Protein AF-U3TCH8-F1 (afdb_monomer)

Secondary structure (DSSP, 8-state):
-PPPPSS--HHHHHHHHHHHHHHHHHHHHTT---HHHHHHHHHHHHHHTT---S--S---TTHHHHHHHHHHHIIIIIH-HHHH-HHHHHHHHHHHHHHHHHHHHHHHS-HHHHHHHHHHHTTT---HHHHHHHHHHHHHHHHHTSS-HHHHHHHHHHHHHH-GGGHHHHHHHHHHHHHHHHHHHHHHTS--SHHHHHHHHHHHHHHTGGG-GGGPPPHHHHHHHHHHTT---HHHHHHHSPPPS--STTTTTTS--PPP-

Mean predicted aligned error: 6.57 Å

Foldseek 3Di:
DQDDFQFCALVNVLVLLVVLVVVQVVCVVVVNDAQVVSLVSSVVSCVVVVAAAQDFLDDDPCRSVLSVLLSLLCVCVVVVCCVVCVVSCCGRPVLSVLLVVLLVLLLPDDLQRSLVVNCVSVVNDPDLVSVVSSLSSVVSCCRSVVDHPVSSLSSLVSCCSNPVVCLVVSLVSLLSVLLLVLLNCLRSVVQQAQVSSVVSQVVSCVSVCVSPDSSRYDLVRSVSSNCRHGVRDQVRSVRHGPRDPDDPPPPPVVPPDDDDD

Solvent-accessible surface area (backbone atoms only — not comparable to full-atom values): 14510 Å² total; per-residue (Å²): 134,89,71,82,61,63,35,65,39,69,70,59,51,50,54,55,46,48,59,39,47,56,54,46,52,58,33,43,78,71,71,70,61,43,44,70,53,52,36,49,50,47,50,52,52,30,58,74,71,72,52,50,60,90,56,68,91,71,83,60,93,60,46,55,64,57,34,44,33,49,47,48,44,44,37,41,76,70,66,49,43,47,82,81,38,48,68,57,42,55,66,52,37,46,65,56,55,52,32,52,52,38,51,50,38,42,70,74,43,58,41,72,60,20,38,56,52,38,28,58,75,60,73,67,64,82,46,73,69,57,50,54,46,38,53,43,32,55,47,33,29,36,71,75,63,79,40,51,70,66,58,55,54,48,42,45,51,35,46,34,64,38,37,57,91,47,36,66,56,43,19,52,48,48,13,47,51,49,26,44,50,51,29,51,32,40,34,65,58,76,34,74,32,47,65,56,43,50,54,51,52,52,57,55,39,60,79,48,46,93,64,41,80,71,28,64,61,52,68,68,58,25,46,47,31,22,40,52,46,28,54,40,52,66,74,66,44,49,59,38,35,83,70,78,90,79,80,75,73,80,73,61,73,82,75,76,76,80,84,84,129

Sequence (261 aa):
MERKPRGVSIRRRVSILMDVWERLLEEWEKGALTRERAVEILKEVYSRERIKPLKGAANPPDLFEKELASLYVVGKYGMGLESDYPELFDKVFHDEIRYEEAIKILLTEEPSTARMKVETLLGGSFDENTIARMLRLKLAEVYFGFSNQDSLKTLLKRLSEAFPEYKDMASKYARFYIAFKIADNIQKGEVRDRLTKEATKQALALEFSWLGRKVLPDDKYIRVIAEDVFNLNNRILDSILPKSKGRRGRREEKRLEPPEK

Organism: NCBI:txid1198449

Structure (mmCIF, N/CA/C/O backbone):
data_AF-U3TCH8-F1
#
_entry.id   AF-U3TCH8-F1
#
loop_
_atom_site.group_PDB
_atom_site.id
_atom_site.type_symbol
_atom_site.label_atom_id
_atom_site.label_alt_id
_atom_site.label_comp_id
_atom_site.label_asym_id
_atom_site.label_entity_id
_atom_site.label_seq_id
_atom_site.pdbx_PDB_ins_code
_atom_site.Cartn_x
_atom_site.Cartn_y
_atom_site.Cartn_z
_atom_site.occupancy
_atom_site.B_iso_or_equiv
_atom_site.auth_seq_id
_atom_site.auth_comp_id
_atom_site.auth_asym_id
_atom_site.auth_atom_id
_atom_site.pdbx_PDB_model_num
ATOM 1 N N . MET A 1 1 ? -5.840 21.141 -20.231 1.00 37.88 1 MET A N 1
ATOM 2 C CA . MET A 1 1 ? -6.888 20.132 -20.521 1.00 37.88 1 MET A CA 1
ATOM 3 C C . MET A 1 1 ? -6.624 18.889 -19.684 1.00 37.88 1 MET A C 1
ATOM 5 O O . MET A 1 1 ? -5.741 18.109 -20.025 1.00 37.88 1 MET A O 1
ATOM 9 N N . GLU A 1 2 ? -7.345 18.726 -18.576 1.00 41.44 2 GLU A N 1
ATOM 10 C CA . GLU A 1 2 ? -7.276 17.516 -17.749 1.00 41.44 2 GLU A CA 1
ATOM 11 C C . GLU A 1 2 ? -7.963 16.362 -18.506 1.00 41.44 2 GLU A C 1
ATOM 13 O O . GLU A 1 2 ? -9.111 16.490 -18.935 1.00 41.44 2 GLU A O 1
ATOM 18 N N . ARG A 1 3 ? -7.245 15.267 -18.785 1.00 57.50 3 ARG A N 1
ATOM 19 C CA . ARG A 1 3 ? -7.780 14.157 -19.594 1.00 57.50 3 ARG A CA 1
ATOM 20 C C . ARG A 1 3 ? -8.556 13.176 -18.717 1.00 57.50 3 ARG A C 1
ATOM 22 O O . ARG A 1 3 ? -8.119 12.834 -17.622 1.00 57.50 3 ARG A O 1
ATOM 29 N N . LYS A 1 4 ? -9.689 12.682 -19.229 1.00 60.44 4 LYS A N 1
ATOM 30 C CA . LYS A 1 4 ? -10.547 11.725 -18.517 1.00 60.44 4 LYS A CA 1
ATOM 31 C C . LYS A 1 4 ? -9.798 10.394 -18.287 1.00 60.44 4 LYS A C 1
ATOM 33 O O . LYS A 1 4 ? -9.217 9.867 -19.242 1.00 60.44 4 LYS A O 1
ATOM 38 N N . PRO A 1 5 ? -9.803 9.845 -17.059 1.00 68.06 5 PRO A N 1
ATOM 39 C CA . PRO A 1 5 ? -9.114 8.599 -16.731 1.00 68.06 5 PRO A CA 1
ATOM 40 C C . PRO A 1 5 ? -9.661 7.413 -17.538 1.00 68.06 5 PRO A C 1
ATOM 42 O O . PRO A 1 5 ? -10.868 7.293 -17.739 1.00 68.06 5 PRO A O 1
ATOM 45 N N . ARG A 1 6 ? -8.772 6.521 -17.999 1.00 78.75 6 ARG A N 1
ATOM 46 C CA . ARG A 1 6 ? -9.127 5.345 -18.823 1.00 78.75 6 ARG A CA 1
ATOM 47 C C . ARG A 1 6 ? -9.547 4.097 -18.020 1.00 78.75 6 ARG A C 1
ATOM 49 O O . ARG A 1 6 ? -9.777 3.047 -18.617 1.00 78.75 6 ARG A O 1
ATOM 56 N N . GLY A 1 7 ? -9.620 4.213 -16.695 1.00 85.44 7 GLY A N 1
ATOM 57 C CA . GLY A 1 7 ? -9.889 3.140 -15.734 1.00 85.44 7 GLY A CA 1
ATOM 58 C C . GLY A 1 7 ? -10.214 3.716 -14.352 1.00 85.44 7 GLY A C 1
ATOM 59 O O . GLY A 1 7 ? -10.645 4.867 -14.253 1.00 85.44 7 GLY A O 1
ATOM 60 N N . VAL A 1 8 ? -9.988 2.942 -13.289 1.00 88.25 8 VAL A N 1
ATOM 61 C CA . VAL A 1 8 ? -10.146 3.411 -11.902 1.00 88.25 8 VAL A CA 1
ATOM 62 C C . VAL A 1 8 ? -9.054 4.432 -11.604 1.00 88.25 8 VAL A C 1
ATOM 64 O O . VAL A 1 8 ? -7.872 4.102 -11.613 1.00 88.25 8 VAL A O 1
ATOM 67 N N . SER A 1 9 ? -9.451 5.681 -11.371 1.00 90.94 9 SER A N 1
ATOM 68 C CA . SER A 1 9 ? -8.528 6.750 -10.998 1.00 90.94 9 SER A CA 1
ATOM 69 C C . SER A 1 9 ? -8.293 6.793 -9.493 1.00 90.94 9 SER A C 1
ATOM 71 O O . SER A 1 9 ? -9.129 6.342 -8.708 1.00 90.94 9 SER A O 1
ATOM 73 N N . ILE A 1 10 ? -7.200 7.442 -9.093 1.00 92.88 10 ILE A N 1
ATOM 74 C CA . ILE A 1 10 ? -6.944 7.829 -7.699 1.00 92.88 10 ILE A CA 1
ATOM 75 C C . ILE A 1 10 ? -8.160 8.528 -7.068 1.00 92.88 10 ILE A C 1
ATOM 77 O O . ILE A 1 10 ? -8.619 8.104 -6.015 1.00 92.88 10 ILE A O 1
ATOM 81 N N . ARG A 1 11 ? -8.762 9.508 -7.763 1.00 92.62 11 ARG A N 1
ATOM 82 C CA . ARG A 1 11 ? -9.952 10.244 -7.297 1.00 92.62 11 ARG A CA 1
ATOM 83 C C . ARG A 1 11 ? -11.141 9.319 -7.036 1.00 92.62 11 ARG A C 1
ATOM 85 O O . ARG A 1 11 ? -11.784 9.427 -6.000 1.00 92.62 11 ARG A O 1
ATOM 92 N N . ARG A 1 12 ? -11.412 8.382 -7.955 1.00 94.44 12 ARG A N 1
ATOM 93 C CA . ARG A 1 12 ? -12.476 7.382 -7.775 1.00 94.44 12 ARG A CA 1
ATOM 94 C C . ARG A 1 12 ? -12.188 6.504 -6.561 1.00 94.44 12 ARG A C 1
ATOM 96 O O . ARG A 1 12 ? -13.097 6.216 -5.801 1.00 94.44 12 ARG A O 1
ATOM 103 N N . ARG A 1 13 ? -10.935 6.091 -6.371 1.00 95.69 13 ARG A N 1
ATOM 104 C CA . ARG A 1 13 ? -10.541 5.215 -5.265 1.00 95.69 13 ARG A CA 1
ATOM 105 C C . ARG A 1 13 ? -10.625 5.900 -3.902 1.00 95.69 13 ARG A C 1
ATOM 107 O O . ARG A 1 13 ? -11.069 5.263 -2.959 1.00 95.69 13 ARG A O 1
ATOM 114 N N . VAL A 1 14 ? -10.248 7.177 -3.823 1.00 96.81 14 VAL A N 1
ATOM 115 C CA . VAL A 1 14 ? -10.423 8.000 -2.616 1.00 96.81 14 VAL A CA 1
ATOM 116 C C . VAL A 1 14 ? -11.903 8.112 -2.266 1.00 96.81 14 VAL A C 1
ATOM 118 O O . VAL A 1 14 ? -12.259 7.789 -1.145 1.00 96.81 14 VAL A O 1
ATOM 121 N N . SER A 1 15 ? -12.769 8.448 -3.231 1.00 97.00 15 SER A N 1
ATOM 122 C CA . SER A 1 15 ? -14.225 8.488 -3.006 1.00 97.00 15 SER A CA 1
ATOM 123 C C . SER A 1 15 ? -14.760 7.162 -2.460 1.00 97.00 15 SER A C 1
ATOM 125 O O . SER A 1 15 ? -15.479 7.163 -1.477 1.00 97.00 15 SER A O 1
ATOM 127 N N . ILE A 1 16 ? -14.339 6.028 -3.023 1.00 97.62 16 ILE A N 1
ATOM 128 C CA . ILE A 1 16 ? -14.771 4.709 -2.536 1.00 97.62 16 ILE A CA 1
ATOM 129 C C . ILE A 1 16 ? -14.285 4.442 -1.103 1.00 97.62 16 ILE A C 1
ATOM 131 O O . ILE A 1 16 ? -14.996 3.834 -0.313 1.00 97.62 16 ILE A O 1
ATOM 135 N N . LEU A 1 17 ? -13.067 4.865 -0.759 1.00 98.19 17 LEU A N 1
ATOM 136 C CA . LEU A 1 17 ? -12.542 4.732 0.602 1.00 98.19 17 LEU A CA 1
ATOM 137 C C . LEU A 1 17 ? -13.238 5.682 1.588 1.00 98.19 17 LEU A C 1
ATOM 139 O O . LEU A 1 17 ? -13.391 5.314 2.746 1.00 98.19 17 LEU A O 1
ATOM 143 N N . MET A 1 18 ? -13.703 6.850 1.140 1.00 97.94 18 MET A N 1
ATOM 144 C CA . MET A 1 18 ? -14.557 7.729 1.945 1.00 97.94 18 MET A CA 1
ATOM 145 C C . MET A 1 18 ? -15.908 7.067 2.241 1.00 97.94 18 MET A C 1
ATOM 147 O O . MET A 1 18 ? -16.325 7.071 3.393 1.00 97.94 18 MET A O 1
ATOM 151 N N . ASP A 1 19 ? -16.528 6.405 1.256 1.00 97.75 19 ASP A N 1
ATOM 152 C CA . ASP A 1 19 ? -17.763 5.632 1.476 1.00 97.75 19 ASP A CA 1
ATOM 153 C C . ASP A 1 19 ? -17.54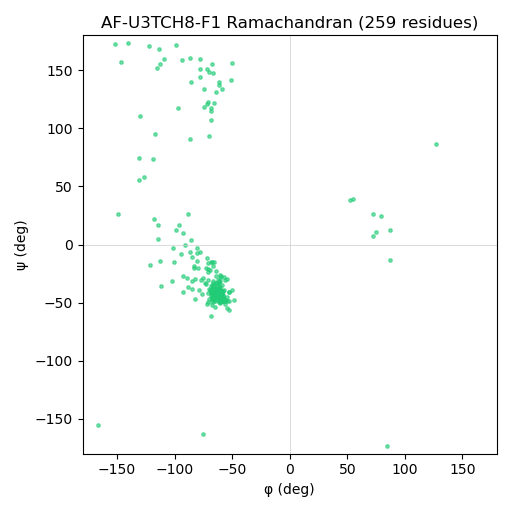7 4.478 2.479 1.00 97.75 19 ASP A C 1
ATOM 155 O O . ASP A 1 19 ? -18.457 4.080 3.206 1.00 97.75 19 ASP A O 1
ATOM 159 N N . VAL A 1 20 ? -16.342 3.891 2.512 1.00 98.31 20 VAL A N 1
ATOM 160 C CA . VAL A 1 20 ? -15.979 2.897 3.537 1.00 98.31 20 VAL A CA 1
ATOM 161 C C . VAL A 1 20 ? -15.903 3.564 4.907 1.00 98.31 20 VAL A C 1
ATOM 163 O O . VAL A 1 20 ? -16.475 3.032 5.853 1.00 98.31 20 VAL A O 1
ATOM 166 N N . TRP A 1 21 ? -15.235 4.715 5.014 1.00 98.31 21 TRP A N 1
ATOM 167 C CA . TRP A 1 21 ? -15.119 5.466 6.266 1.00 98.31 21 TRP A CA 1
ATOM 168 C C . TRP A 1 21 ? -16.467 5.905 6.832 1.00 98.31 21 TRP A C 1
ATOM 170 O O . TRP A 1 21 ? -16.674 5.735 8.027 1.00 98.31 21 TRP A O 1
ATOM 180 N N . GLU A 1 22 ? -17.395 6.380 5.999 1.00 97.31 22 GLU A N 1
ATOM 181 C CA . GLU A 1 22 ? -18.764 6.714 6.419 1.00 97.31 22 GLU A CA 1
ATOM 182 C C . GLU A 1 22 ? -19.416 5.529 7.149 1.00 97.31 22 GLU A C 1
ATOM 184 O O . GLU A 1 22 ? -19.871 5.653 8.285 1.00 97.31 22 GLU A O 1
ATOM 189 N N . ARG A 1 23 ? -19.329 4.331 6.561 1.00 97.56 23 ARG A N 1
ATOM 190 C CA . ARG A 1 23 ? -19.843 3.102 7.181 1.00 97.56 23 ARG A CA 1
ATOM 191 C C . ARG A 1 23 ? -19.083 2.691 8.442 1.00 97.56 23 ARG A C 1
ATOM 193 O O . ARG A 1 23 ? -19.695 2.135 9.350 1.00 97.56 23 ARG A O 1
ATOM 200 N N . LEU A 1 24 ? -17.765 2.908 8.499 1.00 97.94 24 LEU A N 1
ATOM 201 C CA . LEU A 1 24 ? -16.992 2.631 9.713 1.00 97.94 24 LEU A CA 1
ATOM 202 C C . LEU A 1 24 ? -17.443 3.527 10.864 1.00 97.94 24 LEU A C 1
ATOM 204 O O . LEU A 1 24 ? -17.621 3.025 11.968 1.00 97.94 24 LEU A O 1
ATOM 208 N N . LEU A 1 25 ? -17.649 4.819 10.608 1.00 97.44 25 LEU A N 1
ATOM 209 C CA . LEU A 1 25 ? -18.086 5.775 11.624 1.00 97.44 25 LEU A CA 1
ATOM 210 C C . LEU A 1 25 ? -19.483 5.422 12.153 1.00 97.44 25 LEU A C 1
ATOM 212 O O . LEU A 1 25 ? -19.674 5.374 13.364 1.00 97.44 25 LEU A O 1
ATOM 216 N N . GLU A 1 26 ? -20.421 5.042 11.282 1.00 96.50 26 GLU A N 1
ATOM 217 C CA . GLU A 1 26 ? -21.741 4.563 11.718 1.00 96.50 26 GLU A CA 1
ATOM 218 C C . GLU A 1 26 ? -21.670 3.312 12.615 1.00 96.50 26 GLU A C 1
ATOM 220 O O . GLU A 1 26 ? -22.437 3.170 13.567 1.00 96.50 26 GLU A O 1
ATOM 225 N N . GLU A 1 27 ? -20.798 2.354 12.293 1.00 96.06 27 GLU A N 1
ATOM 226 C CA . GLU A 1 27 ? -20.620 1.116 13.073 1.00 96.06 27 GLU A CA 1
ATOM 227 C C . GLU A 1 27 ? -19.836 1.372 14.372 1.00 96.06 27 GLU A C 1
ATOM 229 O O . GLU A 1 27 ? -20.040 0.683 15.377 1.00 96.06 27 GLU A O 1
ATOM 234 N N . TRP A 1 28 ? -18.959 2.380 14.367 1.00 96.44 28 TRP A N 1
ATOM 235 C CA . TRP A 1 28 ? -18.252 2.869 15.546 1.00 96.44 28 TRP A CA 1
ATOM 236 C C . TRP A 1 28 ? -19.217 3.494 16.552 1.00 96.44 28 TRP A C 1
ATOM 238 O O . TRP A 1 28 ? -19.203 3.103 17.717 1.00 96.44 28 TRP A O 1
ATOM 248 N N . GLU A 1 29 ? -20.110 4.380 16.105 1.00 95.25 29 GLU A N 1
ATOM 249 C CA . GLU A 1 29 ? -21.134 5.007 16.954 1.00 95.25 29 GLU A CA 1
ATOM 250 C C . GLU A 1 29 ? -22.085 3.980 17.585 1.00 95.25 29 GLU A C 1
ATOM 252 O O . GLU A 1 29 ? -22.549 4.153 18.711 1.00 95.25 29 GLU A O 1
ATOM 257 N N . LYS A 1 30 ? -22.333 2.864 16.890 1.00 95.25 30 LYS A N 1
ATOM 258 C CA . LYS A 1 30 ? -23.120 1.728 17.401 1.00 95.25 30 LYS A CA 1
ATOM 259 C C . LYS A 1 30 ? -22.337 0.827 18.366 1.00 95.25 30 LYS A C 1
ATOM 261 O O . LYS A 1 30 ? -22.913 -0.107 18.919 1.00 95.25 30 LYS A O 1
ATOM 266 N N . GLY A 1 31 ? -21.033 1.053 18.546 1.00 92.75 31 GLY A N 1
ATOM 267 C CA . GLY A 1 31 ? -20.148 0.242 19.388 1.00 92.75 31 GLY A CA 1
ATOM 268 C C . GLY A 1 31 ? -19.804 -1.143 18.821 1.00 92.75 31 GLY A C 1
ATOM 269 O O . GLY A 1 31 ? -19.173 -1.945 19.511 1.00 92.75 31 GLY A O 1
ATOM 270 N N . ALA A 1 32 ? -20.188 -1.440 17.576 1.00 89.81 32 ALA A N 1
ATOM 271 C CA . ALA A 1 32 ? -20.039 -2.758 16.953 1.00 89.81 32 ALA A CA 1
ATOM 272 C C . ALA A 1 32 ? -18.748 -2.907 16.127 1.00 89.81 32 ALA A C 1
ATOM 274 O O . ALA A 1 32 ? -18.423 -4.005 15.671 1.00 89.81 32 ALA A O 1
ATOM 275 N N . LEU A 1 33 ? -17.999 -1.819 15.917 1.00 96.44 33 LEU A N 1
ATOM 276 C CA . LEU A 1 33 ? -16.844 -1.832 15.026 1.00 96.44 33 LEU A CA 1
ATOM 277 C C . LEU A 1 33 ? -15.660 -2.627 15.600 1.00 96.44 33 LEU A C 1
ATOM 279 O O . LEU A 1 33 ? -15.122 -2.299 16.662 1.00 96.44 33 LEU A O 1
ATOM 283 N N . THR A 1 34 ? -15.211 -3.630 14.846 1.00 97.00 34 THR A N 1
ATOM 284 C CA . THR A 1 34 ? -13.940 -4.349 15.029 1.00 97.00 34 THR A CA 1
ATOM 285 C C . THR A 1 34 ? -13.092 -4.261 13.759 1.00 97.00 34 THR A C 1
ATOM 287 O O . THR A 1 34 ? -13.568 -3.813 12.710 1.00 97.00 34 THR A O 1
ATOM 290 N N . ARG A 1 35 ? -11.833 -4.704 13.828 1.00 97.31 35 ARG A N 1
ATOM 291 C CA . ARG A 1 35 ? -10.944 -4.759 12.662 1.00 97.31 35 ARG A CA 1
ATOM 292 C C . ARG A 1 35 ? -11.481 -5.699 11.582 1.00 97.31 35 ARG A C 1
ATOM 294 O O . ARG A 1 35 ? -11.537 -5.323 10.416 1.00 97.31 35 ARG A O 1
ATOM 301 N N . GLU A 1 36 ? -11.965 -6.874 11.970 1.00 96.88 36 GLU A N 1
ATOM 302 C CA . GLU A 1 3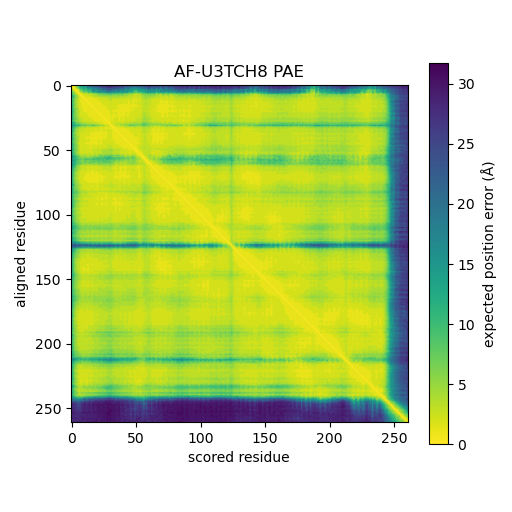6 ? -12.586 -7.848 11.065 1.00 96.88 36 GLU A CA 1
ATOM 303 C C . GLU A 1 36 ? -13.810 -7.235 10.385 1.00 96.88 36 GLU A C 1
ATOM 305 O O . GLU A 1 36 ? -13.975 -7.343 9.168 1.00 96.88 36 GLU A O 1
ATOM 310 N N . ARG A 1 37 ? -14.629 -6.503 11.150 1.00 97.25 37 ARG A N 1
ATOM 311 C CA . ARG A 1 37 ? -15.785 -5.802 10.598 1.00 97.25 37 ARG A CA 1
ATOM 312 C C . ARG A 1 37 ? -15.374 -4.716 9.602 1.00 97.25 37 ARG A C 1
ATOM 314 O O . ARG A 1 37 ? -15.999 -4.588 8.550 1.00 97.25 37 ARG A O 1
ATOM 321 N N . ALA A 1 38 ? -14.298 -3.975 9.869 1.00 98.06 38 ALA A N 1
ATOM 322 C CA . ALA A 1 38 ? -13.767 -2.993 8.923 1.00 98.06 38 ALA A CA 1
ATOM 323 C C . ALA A 1 38 ? -13.333 -3.641 7.595 1.00 98.06 38 ALA A C 1
ATOM 325 O O . ALA A 1 38 ? -13.595 -3.105 6.515 1.00 98.06 38 ALA A O 1
ATOM 326 N N . VAL A 1 39 ? -12.729 -4.830 7.658 1.00 97.81 39 VAL A N 1
ATOM 327 C CA . VAL A 1 39 ? -12.307 -5.615 6.487 1.00 97.81 39 VAL A CA 1
ATOM 328 C C . VAL A 1 39 ? -13.507 -6.098 5.678 1.00 97.81 39 VAL A C 1
ATOM 330 O O . VAL A 1 39 ? -13.483 -6.044 4.445 1.00 97.81 39 VAL A O 1
ATOM 333 N N . GLU A 1 40 ? -14.570 -6.543 6.346 1.00 97.44 40 GLU A N 1
ATOM 334 C CA . GLU A 1 40 ? -15.831 -6.909 5.697 1.00 97.44 40 GLU A CA 1
ATOM 335 C C . GLU A 1 40 ? -16.455 -5.720 4.968 1.00 97.44 40 GLU A C 1
ATOM 337 O O . GLU A 1 40 ? -16.759 -5.827 3.779 1.00 97.44 40 GLU A O 1
ATOM 342 N N . ILE A 1 41 ? -16.573 -4.570 5.638 1.00 98.00 41 ILE A N 1
ATOM 343 C CA . ILE A 1 41 ? -17.122 -3.338 5.054 1.00 98.00 41 ILE A CA 1
ATOM 344 C C . ILE A 1 41 ? -16.303 -2.929 3.825 1.00 98.00 41 ILE A C 1
ATOM 346 O O . ILE A 1 41 ? -16.867 -2.664 2.759 1.00 98.00 41 ILE A O 1
ATOM 350 N N . LEU A 1 42 ? -14.971 -2.954 3.933 1.00 97.81 42 LEU A N 1
ATOM 351 C CA . LEU A 1 42 ? -14.060 -2.676 2.825 1.00 97.81 42 LEU A CA 1
ATOM 352 C C . LEU A 1 42 ? -14.298 -3.633 1.645 1.00 97.81 42 LEU A C 1
ATOM 354 O O . LEU A 1 42 ? -14.406 -3.200 0.493 1.00 97.81 42 LEU A O 1
ATOM 358 N N . LYS A 1 43 ? -14.427 -4.935 1.919 1.00 97.19 43 LYS A N 1
ATOM 359 C CA . LYS A 1 43 ? -14.678 -5.972 0.910 1.00 97.19 43 LYS A CA 1
ATOM 360 C C . LYS A 1 43 ? -16.032 -5.806 0.225 1.00 97.19 43 LYS A C 1
ATOM 362 O O . LYS A 1 43 ? -16.109 -5.945 -1.000 1.00 97.19 43 LYS A O 1
ATOM 367 N N . GLU A 1 44 ? -17.086 -5.515 0.980 1.00 97.44 44 GLU A N 1
ATOM 368 C CA . GLU A 1 44 ? -18.437 -5.276 0.465 1.00 97.44 44 GLU A CA 1
ATOM 369 C C . GLU A 1 44 ? -18.456 -4.082 -0.492 1.00 97.44 44 GLU A C 1
ATOM 371 O O . GLU A 1 44 ? -18.923 -4.202 -1.629 1.00 97.44 44 GLU A O 1
ATOM 376 N N . VAL A 1 45 ? -17.884 -2.950 -0.068 1.00 97.56 45 VAL A N 1
ATOM 377 C CA . VAL A 1 45 ? -17.833 -1.729 -0.880 1.00 97.56 45 VAL A CA 1
ATOM 378 C C . VAL A 1 45 ? -17.001 -1.953 -2.146 1.00 97.56 45 VAL A C 1
ATOM 380 O O . VAL A 1 45 ? -17.452 -1.632 -3.244 1.00 97.56 45 VAL A O 1
ATOM 383 N N . TYR A 1 46 ? -15.827 -2.581 -2.042 1.00 96.25 46 TYR A N 1
ATOM 384 C CA . TYR A 1 46 ? -14.977 -2.856 -3.208 1.00 96.25 46 TYR A CA 1
ATOM 385 C C . TYR A 1 46 ? -15.655 -3.792 -4.212 1.00 96.25 46 TYR A C 1
ATOM 387 O O . TYR A 1 46 ? -15.538 -3.597 -5.425 1.00 96.25 46 TYR A O 1
ATOM 395 N N . SER A 1 47 ? -16.391 -4.789 -3.714 1.00 94.88 47 SER A N 1
ATOM 396 C CA . SER A 1 47 ? -17.146 -5.726 -4.549 1.00 94.88 47 SER A CA 1
ATOM 397 C C . SER A 1 47 ? -18.293 -5.026 -5.278 1.00 94.88 47 SER A C 1
ATOM 399 O O . SER A 1 47 ? -18.459 -5.227 -6.484 1.00 94.88 47 SER A O 1
ATOM 401 N N . ARG A 1 48 ? -19.037 -4.157 -4.578 1.00 96.31 48 ARG A N 1
ATOM 402 C CA . ARG A 1 48 ? -20.104 -3.322 -5.152 1.00 96.31 48 ARG A CA 1
ATOM 403 C C . ARG A 1 48 ? -19.569 -2.414 -6.260 1.00 96.31 48 ARG A C 1
ATOM 405 O O . ARG A 1 48 ? -20.130 -2.378 -7.354 1.00 96.31 48 ARG A O 1
ATOM 412 N N . GLU A 1 49 ? -18.438 -1.765 -6.007 1.00 94.62 49 GLU A N 1
ATOM 413 C CA . GLU A 1 49 ? -17.785 -0.835 -6.937 1.00 94.62 49 GLU A CA 1
ATOM 414 C C . GLU A 1 49 ? -16.953 -1.530 -8.027 1.00 94.62 49 GLU A C 1
ATOM 416 O O . GLU A 1 49 ? -16.429 -0.877 -8.932 1.00 94.62 49 GLU A O 1
ATOM 421 N N . ARG A 1 50 ? -16.851 -2.866 -7.979 1.00 92.56 50 ARG A N 1
ATOM 422 C CA . ARG A 1 50 ? -16.085 -3.703 -8.918 1.00 92.56 50 ARG A CA 1
ATOM 423 C C . ARG A 1 50 ? -14.617 -3.280 -9.034 1.00 92.56 50 ARG A C 1
ATOM 425 O O . ARG A 1 50 ? -14.037 -3.325 -10.123 1.00 92.56 50 ARG A O 1
ATOM 432 N N . ILE A 1 51 ? -14.013 -2.896 -7.913 1.00 93.31 51 ILE A N 1
ATOM 433 C CA . ILE A 1 51 ? -12.583 -2.587 -7.813 1.00 93.31 51 ILE A CA 1
ATOM 434 C C . ILE A 1 51 ? -11.852 -3.664 -7.011 1.00 93.31 51 ILE A C 1
ATOM 436 O O . ILE A 1 51 ? -12.456 -4.409 -6.241 1.00 93.31 51 ILE A O 1
ATOM 440 N N . LYS A 1 52 ? -10.532 -3.760 -7.188 1.00 92.44 52 LYS A N 1
ATOM 441 C CA . LYS A 1 52 ? -9.686 -4.656 -6.393 1.00 92.44 52 LYS A CA 1
ATOM 442 C C . LYS A 1 52 ? -8.728 -3.861 -5.495 1.00 92.44 52 LYS A C 1
ATOM 444 O O . LYS A 1 52 ? -8.381 -2.722 -5.828 1.00 92.44 52 LYS A O 1
ATOM 449 N N . PRO A 1 53 ? -8.268 -4.472 -4.389 1.00 93.12 53 PRO A N 1
ATOM 450 C CA . PRO A 1 53 ? -7.155 -3.981 -3.576 1.00 93.12 53 PRO A CA 1
ATOM 451 C C . PRO A 1 53 ? -5.900 -3.635 -4.383 1.00 93.12 53 PRO A C 1
ATOM 453 O O . PRO A 1 53 ? -5.689 -4.179 -5.471 1.00 93.12 53 PRO A O 1
ATOM 456 N N . LEU A 1 54 ? -5.044 -2.761 -3.847 1.00 89.69 54 LEU A N 1
ATOM 457 C CA . LEU A 1 54 ? -3.741 -2.474 -4.442 1.00 89.69 54 LEU A CA 1
ATOM 458 C C . LEU A 1 54 ? -2.888 -3.731 -4.289 1.00 89.69 54 LEU A C 1
ATOM 460 O O . LEU A 1 54 ? -2.485 -4.068 -3.179 1.00 89.69 54 LEU A O 1
ATOM 464 N N . LYS A 1 55 ? -2.636 -4.477 -5.371 1.00 87.88 55 LYS A N 1
ATOM 465 C CA . LYS A 1 55 ? -1.938 -5.771 -5.297 1.00 87.88 55 LYS A CA 1
ATOM 466 C C . LYS A 1 55 ? -1.065 -6.099 -6.496 1.00 87.88 55 LYS A C 1
ATOM 468 O O . LYS A 1 55 ? -1.289 -5.616 -7.603 1.00 87.88 55 LYS A O 1
ATOM 473 N N . GLY A 1 56 ? -0.091 -6.975 -6.248 1.00 83.88 56 GLY A N 1
ATOM 474 C CA . GLY A 1 56 ? 0.635 -7.689 -7.294 1.00 83.88 56 GLY A CA 1
ATOM 475 C C . GLY A 1 56 ? -0.203 -8.823 -7.894 1.00 83.88 56 GLY A C 1
ATOM 476 O O . GLY A 1 56 ? -1.414 -8.899 -7.707 1.00 83.88 56 GLY A O 1
ATOM 477 N N . ALA A 1 57 ? 0.450 -9.747 -8.599 1.00 78.69 57 ALA A N 1
ATOM 478 C CA . ALA A 1 57 ? -0.248 -10.834 -9.295 1.00 78.69 57 ALA A CA 1
ATOM 479 C C . ALA A 1 57 ? -0.896 -11.885 -8.367 1.00 78.69 57 ALA A C 1
ATOM 481 O O . ALA A 1 57 ? -1.799 -12.603 -8.797 1.00 78.69 57 ALA A O 1
ATOM 482 N N . ALA A 1 58 ? -0.434 -11.999 -7.120 1.00 80.25 58 ALA A N 1
ATOM 483 C CA . ALA A 1 58 ? -0.945 -12.974 -6.160 1.00 80.25 58 ALA A CA 1
ATOM 484 C C . ALA A 1 58 ? -2.294 -12.547 -5.547 1.00 80.25 58 ALA A C 1
ATOM 486 O O . ALA A 1 58 ? -2.568 -11.359 -5.379 1.00 80.25 58 ALA A O 1
ATOM 487 N N . ASN A 1 59 ? -3.107 -13.538 -5.165 1.00 82.12 59 ASN A N 1
ATOM 488 C CA . ASN A 1 59 ? -4.369 -13.369 -4.436 1.00 82.12 59 ASN A CA 1
ATOM 489 C C . ASN A 1 59 ? -4.289 -14.093 -3.087 1.00 82.12 59 ASN A C 1
ATOM 491 O O . ASN A 1 59 ? -4.844 -15.184 -2.962 1.00 82.12 59 ASN A O 1
ATOM 495 N N . PRO A 1 60 ? -3.547 -13.553 -2.109 1.00 84.31 60 PRO A N 1
ATOM 496 C CA . PRO A 1 60 ? -3.486 -14.170 -0.795 1.00 84.31 60 PRO A CA 1
ATOM 497 C C . PRO A 1 60 ? -4.850 -14.063 -0.082 1.00 84.31 60 PRO A C 1
ATOM 499 O O . PRO A 1 60 ? -5.631 -13.158 -0.396 1.00 84.31 60 PRO A O 1
ATOM 502 N N . PRO A 1 61 ? -5.153 -14.960 0.871 1.00 80.81 61 PRO A N 1
ATOM 503 C CA . PRO A 1 61 ? -6.420 -14.935 1.607 1.00 80.81 61 PRO A CA 1
ATOM 504 C C . PRO A 1 61 ? -6.596 -13.647 2.428 1.00 80.81 61 PRO A C 1
ATOM 506 O O . PRO A 1 61 ? -7.708 -13.141 2.541 1.00 80.81 61 PRO A O 1
ATOM 509 N N . ASP A 1 62 ? -5.497 -13.058 2.908 1.00 86.94 62 ASP A N 1
ATOM 510 C CA . ASP A 1 62 ? -5.460 -11.819 3.693 1.00 86.94 62 ASP A CA 1
ATOM 511 C C . ASP A 1 62 ? -5.362 -10.546 2.822 1.00 86.94 62 ASP A C 1
ATOM 513 O O . ASP A 1 62 ? -4.831 -9.516 3.233 1.00 86.94 62 ASP A O 1
ATOM 517 N N . LEU A 1 63 ? -5.846 -10.598 1.577 1.00 89.69 63 LEU A N 1
ATOM 518 C CA . LEU A 1 63 ? -5.723 -9.486 0.631 1.00 89.69 63 LEU A CA 1
ATOM 519 C C . LEU A 1 63 ? -6.420 -8.201 1.112 1.00 89.69 63 LEU A C 1
ATOM 521 O O . LEU A 1 63 ? -5.859 -7.121 0.946 1.00 89.69 63 LEU A O 1
ATOM 525 N N . PHE A 1 64 ? -7.635 -8.312 1.655 1.00 93.88 64 PHE A N 1
ATOM 526 C CA . PHE A 1 64 ? -8.394 -7.153 2.146 1.00 93.88 64 PHE A CA 1
ATOM 527 C C . PHE A 1 64 ? -7.882 -6.655 3.494 1.00 93.88 64 PHE A C 1
ATOM 529 O O . PHE A 1 64 ? -7.879 -5.454 3.729 1.00 93.88 64 PHE A O 1
ATOM 536 N N . GLU A 1 65 ? -7.346 -7.556 4.312 1.00 93.81 65 GLU A N 1
ATOM 537 C CA . GLU A 1 65 ? -6.615 -7.206 5.526 1.00 93.81 65 GLU A CA 1
ATOM 538 C C . GLU A 1 65 ? -5.447 -6.267 5.202 1.00 93.81 65 GLU A C 1
ATOM 540 O O . GLU A 1 65 ? -5.299 -5.193 5.770 1.00 93.81 65 GLU A O 1
ATOM 545 N N . LYS A 1 66 ? -4.656 -6.630 4.188 1.00 93.75 66 LYS A N 1
ATOM 546 C CA . LYS A 1 66 ? -3.559 -5.804 3.670 1.00 93.75 66 LYS A CA 1
ATOM 547 C C . LYS A 1 66 ? -4.037 -4.490 3.048 1.00 93.75 66 LYS A C 1
ATOM 549 O O . LYS A 1 66 ? -3.248 -3.557 2.934 1.00 93.75 66 LYS A O 1
ATOM 554 N N . GLU A 1 67 ? -5.290 -4.419 2.610 1.00 95.81 67 GLU A N 1
ATOM 555 C CA . GLU A 1 67 ? -5.871 -3.226 1.994 1.00 95.81 67 GLU A CA 1
ATOM 556 C C . GLU A 1 67 ? -6.314 -2.178 3.021 1.00 95.81 67 GLU A C 1
ATOM 558 O O . GLU A 1 67 ? -6.470 -1.014 2.644 1.00 95.81 67 GLU A O 1
ATOM 563 N N . LEU A 1 68 ? -6.413 -2.543 4.308 1.00 97.50 68 LEU A N 1
ATOM 564 C CA . LEU A 1 68 ? -6.602 -1.581 5.397 1.00 97.50 68 LEU A CA 1
ATOM 565 C C . LEU A 1 68 ? -5.530 -0.490 5.390 1.00 97.50 68 LEU A C 1
ATOM 567 O O . LEU A 1 68 ? -5.846 0.651 5.694 1.00 97.50 68 LEU A O 1
ATOM 571 N N . ALA A 1 69 ? -4.319 -0.781 4.908 1.00 97.62 69 ALA A N 1
ATOM 572 C CA . ALA A 1 69 ? -3.279 0.220 4.682 1.00 97.62 69 ALA A CA 1
ATOM 573 C C . ALA A 1 69 ? -3.752 1.406 3.813 1.00 97.62 69 ALA A C 1
ATOM 575 O O . ALA A 1 69 ? -3.447 2.558 4.108 1.00 97.62 69 ALA A O 1
ATOM 576 N N . SER A 1 70 ? -4.529 1.151 2.753 1.00 97.94 70 SER A N 1
ATOM 577 C CA . SER A 1 70 ? -5.094 2.223 1.919 1.00 97.94 70 SER A CA 1
ATOM 578 C C . SER A 1 70 ? -6.178 3.007 2.655 1.00 97.94 70 SER A C 1
ATOM 580 O O . SER A 1 70 ? -6.273 4.222 2.496 1.00 97.94 70 SER A O 1
ATOM 582 N N . LEU A 1 71 ? -7.001 2.308 3.438 1.00 98.31 71 LEU A N 1
ATOM 583 C CA . LEU A 1 71 ? -8.081 2.907 4.215 1.00 98.31 71 LEU A CA 1
ATOM 584 C C . LEU A 1 71 ? -7.533 3.803 5.331 1.00 98.31 71 LEU A C 1
ATOM 586 O O . LEU A 1 71 ? -7.962 4.950 5.441 1.00 98.31 71 LEU A O 1
ATOM 590 N N . TYR A 1 72 ? -6.529 3.317 6.063 1.00 98.62 72 TYR A N 1
ATOM 591 C CA . TYR A 1 72 ? -5.770 4.053 7.069 1.00 98.62 72 TYR A CA 1
ATOM 592 C C . TYR A 1 72 ? -5.186 5.343 6.494 1.00 98.62 72 TYR A C 1
ATOM 594 O O . TYR A 1 72 ? -5.484 6.423 6.993 1.00 98.62 72 TYR A O 1
ATOM 602 N N . VAL A 1 73 ? -4.432 5.251 5.390 1.00 98.38 73 VAL A N 1
ATOM 603 C CA . VAL A 1 73 ? -3.789 6.414 4.754 1.00 98.38 73 VAL A CA 1
ATOM 604 C C . VAL A 1 73 ? -4.812 7.475 4.349 1.00 98.38 73 VAL A C 1
ATOM 606 O O . VAL A 1 73 ? -4.596 8.660 4.597 1.00 98.38 73 VAL A O 1
ATOM 609 N N . VAL A 1 74 ? -5.935 7.073 3.743 1.00 98.19 74 VAL A N 1
ATOM 610 C CA . VAL A 1 74 ? -6.986 8.025 3.348 1.00 98.19 74 VAL A CA 1
ATOM 611 C C . VAL A 1 74 ? -7.687 8.628 4.565 1.00 98.19 74 VAL A C 1
ATOM 613 O O . VAL A 1 74 ? -7.940 9.828 4.563 1.00 98.19 74 VAL A O 1
ATOM 616 N N . GLY A 1 75 ? -7.958 7.845 5.609 1.00 98.19 75 GLY A N 1
ATOM 617 C CA . GLY A 1 75 ? -8.610 8.349 6.820 1.00 98.19 75 GLY A CA 1
ATOM 618 C C . GLY A 1 75 ? -7.736 9.318 7.603 1.00 98.19 75 GLY A C 1
ATOM 619 O O . GLY A 1 75 ? -8.168 10.420 7.928 1.00 98.19 75 GLY A O 1
ATOM 620 N N . LYS A 1 76 ? -6.483 8.929 7.854 1.00 98.19 76 LYS A N 1
ATOM 621 C CA . LYS A 1 76 ? -5.515 9.730 8.604 1.00 98.19 76 LYS A CA 1
ATOM 622 C C . LYS A 1 76 ? -5.106 10.983 7.839 1.00 98.19 76 LYS A C 1
ATOM 624 O O . LYS A 1 76 ? -5.365 1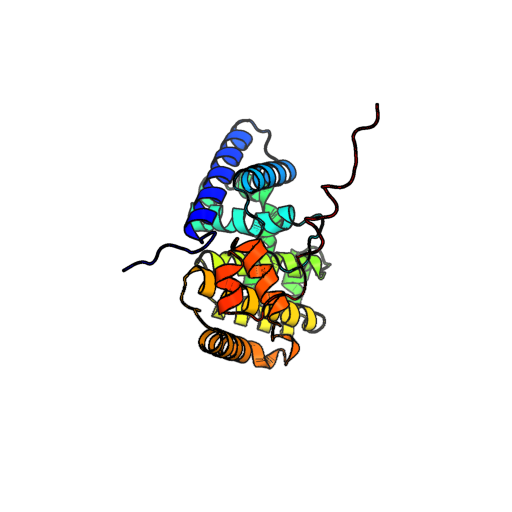2.091 8.291 1.00 98.19 76 LYS A O 1
ATOM 629 N N . TYR A 1 77 ? -4.500 10.821 6.664 1.00 97.50 77 TYR A N 1
ATOM 630 C CA . TYR A 1 77 ? -3.896 11.942 5.938 1.00 97.50 77 TYR A CA 1
ATOM 631 C C . TYR A 1 77 ? -4.858 12.656 4.991 1.00 97.50 77 TYR A C 1
ATOM 633 O O . TYR A 1 77 ? -4.685 13.842 4.721 1.00 97.50 77 TYR A O 1
ATOM 641 N N . GLY A 1 78 ? -5.856 11.947 4.460 1.00 95.69 78 GLY A N 1
ATOM 642 C CA . GLY A 1 78 ? -6.837 12.531 3.545 1.00 95.69 78 GLY A CA 1
ATOM 643 C C . GLY A 1 78 ? -7.996 13.222 4.252 1.00 95.69 78 GLY A C 1
ATOM 644 O O . GLY A 1 78 ? -8.457 14.254 3.772 1.00 95.69 78 GLY A O 1
ATOM 645 N N . MET A 1 79 ? -8.465 12.655 5.366 1.00 96.31 79 MET A N 1
ATOM 646 C CA . MET A 1 79 ? -9.652 13.131 6.083 1.00 96.31 79 MET A CA 1
ATOM 647 C C . MET A 1 79 ? -9.342 13.715 7.470 1.00 96.31 79 MET A C 1
ATOM 649 O O . MET A 1 79 ? -10.204 14.383 8.024 1.00 96.31 79 MET A O 1
ATOM 653 N N . GLY A 1 80 ? -8.143 13.501 8.027 1.00 95.88 80 GLY A N 1
ATOM 654 C CA . GLY A 1 80 ? -7.764 14.018 9.350 1.00 95.88 80 GLY A CA 1
ATOM 655 C C . GLY A 1 80 ? -8.394 13.276 10.536 1.00 95.88 80 GLY A C 1
ATOM 656 O O . GLY A 1 80 ? -8.265 13.727 11.670 1.00 95.88 80 GLY A O 1
ATOM 657 N N . LEU A 1 81 ? -9.036 12.127 10.298 1.00 96.44 81 LEU A N 1
ATOM 658 C CA . LEU A 1 81 ? -9.902 11.461 11.281 1.00 96.44 81 LEU A CA 1
ATOM 659 C C . LEU A 1 81 ? -9.167 10.913 12.508 1.00 96.44 81 LEU A C 1
ATOM 661 O O . LEU A 1 81 ? -9.804 10.644 13.519 1.00 96.44 81 LEU A O 1
ATOM 665 N N . GLU A 1 82 ? -7.849 10.724 12.438 1.00 96.19 82 GLU A N 1
ATOM 666 C CA . GLU A 1 82 ? -7.065 10.210 13.571 1.00 96.19 82 GLU A CA 1
ATOM 667 C C . GLU A 1 82 ? -7.125 11.153 14.778 1.00 96.19 82 GLU A C 1
ATOM 669 O O . GLU A 1 82 ? -7.145 10.693 15.915 1.00 96.19 82 GLU A O 1
ATOM 674 N N . SER A 1 83 ? -7.200 12.467 14.538 1.00 93.75 83 SER A N 1
ATOM 675 C CA . SER A 1 83 ? -7.304 13.456 15.619 1.00 93.75 83 SER A CA 1
ATOM 676 C C . SER A 1 83 ? -8.685 13.458 16.277 1.00 93.75 83 SER A C 1
ATOM 678 O O . SER A 1 83 ? -8.782 13.662 17.484 1.00 93.75 83 SER A O 1
ATOM 680 N N . ASP A 1 84 ? -9.735 13.202 15.495 1.00 95.38 84 ASP A N 1
ATOM 681 C CA . ASP A 1 84 ? -11.124 13.226 15.965 1.00 95.38 84 ASP A CA 1
ATOM 682 C C . ASP A 1 84 ? -11.549 11.888 16.596 1.00 95.38 84 ASP A C 1
ATOM 684 O O . ASP A 1 84 ? -12.359 11.862 17.522 1.00 95.38 84 ASP A O 1
ATOM 688 N N . TYR A 1 85 ? -10.986 10.771 16.118 1.00 96.62 85 TYR A N 1
ATOM 689 C CA . TYR A 1 85 ? -11.338 9.409 16.531 1.00 96.62 85 TYR A CA 1
ATOM 690 C C . TYR A 1 85 ? -10.105 8.552 16.888 1.00 96.62 85 TYR A C 1
ATOM 692 O O . TYR A 1 85 ? -9.940 7.461 16.332 1.00 96.62 85 TYR A O 1
ATOM 700 N N . PRO A 1 86 ? -9.237 8.979 17.825 1.00 96.56 86 PRO A N 1
ATOM 701 C CA . PRO A 1 86 ? -7.997 8.261 18.142 1.00 96.56 86 PRO A CA 1
ATOM 702 C C . PRO A 1 86 ? -8.247 6.814 18.598 1.00 96.56 86 PRO A C 1
ATOM 704 O O . PRO A 1 86 ? -7.576 5.892 18.143 1.00 96.56 86 PRO A O 1
ATOM 707 N N . GLU A 1 87 ? -9.288 6.580 19.402 1.00 97.12 87 GLU A N 1
ATOM 708 C CA . GLU A 1 87 ? -9.648 5.241 19.893 1.00 97.12 87 GLU A CA 1
ATOM 709 C C . GLU A 1 87 ? -10.074 4.282 18.768 1.00 97.12 87 GLU A C 1
ATOM 711 O O . GLU A 1 87 ? -9.804 3.080 18.830 1.00 97.12 87 GLU A O 1
ATOM 716 N N . LEU A 1 88 ? -10.721 4.802 17.717 1.00 97.25 88 LEU A N 1
ATOM 717 C CA . LEU A 1 88 ? -11.071 4.016 16.533 1.00 97.25 88 LEU A CA 1
ATOM 718 C C . LEU A 1 88 ? -9.794 3.581 15.815 1.00 97.25 88 LEU A C 1
ATOM 720 O O . LEU A 1 88 ? -9.665 2.411 15.447 1.00 97.25 88 LEU A O 1
ATOM 724 N N . PHE A 1 89 ? -8.846 4.506 15.649 1.00 97.88 89 PHE A N 1
ATOM 725 C CA . PHE A 1 89 ? -7.557 4.233 15.023 1.00 97.88 89 PHE A CA 1
ATOM 726 C C . PHE A 1 89 ? -6.754 3.191 15.797 1.00 97.88 89 PHE A C 1
ATOM 728 O O . PHE A 1 89 ? -6.312 2.212 15.197 1.00 97.88 89 PHE A O 1
ATOM 735 N N . ASP A 1 90 ? -6.667 3.319 17.117 1.00 96.75 90 ASP A N 1
ATOM 736 C CA . ASP A 1 90 ? -6.002 2.328 17.962 1.00 96.75 90 ASP A CA 1
ATOM 737 C C . ASP A 1 90 ? -6.691 0.960 17.894 1.00 96.75 90 ASP A C 1
ATOM 739 O O . ASP A 1 90 ? -6.033 -0.077 17.832 1.00 96.75 90 ASP A O 1
ATOM 743 N N . LYS A 1 91 ? -8.027 0.916 17.848 1.00 96.62 91 LYS A N 1
ATOM 744 C CA . LYS A 1 91 ? -8.763 -0.354 17.793 1.00 96.62 91 LYS A CA 1
ATOM 745 C C . LYS A 1 91 ? -8.623 -1.046 16.437 1.00 96.62 91 LYS A C 1
ATOM 747 O O . LYS A 1 91 ? -8.310 -2.236 16.368 1.00 96.62 91 LYS A O 1
ATOM 752 N N . VAL A 1 92 ? -8.888 -0.322 15.353 1.00 97.75 92 VAL A N 1
ATOM 753 C CA . VAL A 1 92 ? -9.000 -0.893 14.004 1.00 97.75 92 VAL A CA 1
ATOM 754 C C . VAL A 1 92 ? -7.652 -0.951 13.304 1.00 97.75 92 VAL A C 1
ATOM 756 O O . VAL A 1 92 ? -7.399 -1.932 12.613 1.00 97.75 92 VAL A O 1
ATOM 759 N N . PHE A 1 93 ? -6.784 0.042 13.497 1.00 97.94 93 PHE A N 1
ATOM 760 C CA . PHE A 1 93 ? -5.567 0.262 12.710 1.00 97.94 93 PHE A CA 1
ATOM 761 C C . PHE A 1 93 ? -4.263 0.175 13.524 1.00 97.94 93 PHE A C 1
ATOM 763 O O . PHE A 1 93 ? -3.234 0.698 13.098 1.00 97.94 93 PHE A O 1
ATOM 770 N N . HIS A 1 94 ? -4.271 -0.506 14.678 1.00 95.56 94 HIS A N 1
ATOM 771 C CA . HIS A 1 94 ? -3.076 -0.687 15.518 1.00 95.56 94 HIS A CA 1
ATOM 772 C C . HIS A 1 94 ? -1.851 -1.202 14.747 1.00 95.56 94 HIS A C 1
ATOM 774 O O . HIS A 1 94 ? -0.729 -0.765 15.005 1.00 95.56 94 HIS A O 1
ATOM 780 N N . ASP A 1 95 ? -2.049 -2.121 13.800 1.00 95.00 95 ASP A N 1
ATOM 781 C CA . ASP A 1 95 ? -0.968 -2.651 12.972 1.00 95.00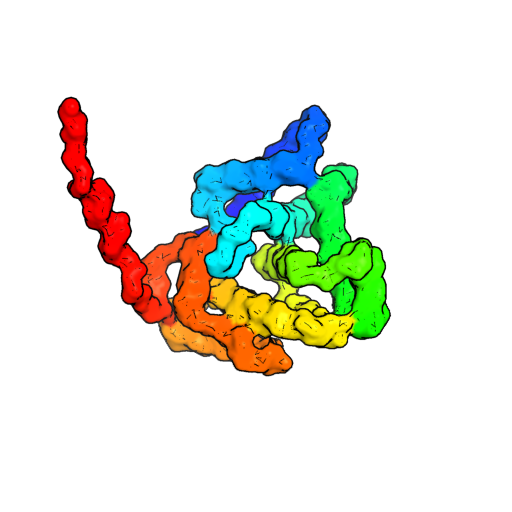 95 ASP A CA 1
ATOM 782 C C . ASP A 1 95 ? -0.405 -1.582 12.032 1.00 95.00 95 ASP A C 1
ATOM 784 O O . ASP A 1 95 ? 0.810 -1.411 11.952 1.00 95.00 95 ASP A O 1
ATOM 788 N N . GLU A 1 96 ? -1.266 -0.828 11.346 1.00 97.81 96 GLU A N 1
ATOM 789 C CA . GLU A 1 96 ? -0.841 0.239 10.440 1.00 97.81 96 GLU A CA 1
ATOM 790 C C . GLU A 1 96 ? -0.100 1.356 11.188 1.00 97.81 96 GLU A C 1
ATOM 792 O O . GLU A 1 96 ? 0.927 1.816 10.692 1.00 97.81 96 GLU A O 1
ATOM 797 N N . ILE A 1 97 ? -0.532 1.707 12.405 1.00 97.44 97 ILE A N 1
ATOM 798 C CA . ILE A 1 97 ? 0.175 2.654 13.286 1.00 97.44 97 ILE A CA 1
ATOM 799 C C . ILE A 1 97 ? 1.586 2.143 13.611 1.00 97.44 97 ILE A C 1
ATOM 801 O O . ILE A 1 97 ? 2.571 2.872 13.478 1.00 97.44 97 ILE A O 1
ATOM 805 N N . ARG A 1 98 ? 1.719 0.864 13.989 1.00 96.06 98 ARG A N 1
ATOM 806 C CA . ARG A 1 98 ? 3.032 0.253 14.264 1.00 96.06 98 ARG A CA 1
ATOM 807 C C . ARG A 1 98 ? 3.916 0.208 13.022 1.00 96.06 98 ARG A C 1
ATOM 809 O O . ARG A 1 98 ? 5.120 0.435 13.121 1.00 96.06 98 ARG A O 1
ATOM 816 N N . TYR A 1 99 ? 3.349 -0.081 11.853 1.00 96.75 99 TYR A N 1
ATOM 817 C CA . TYR A 1 99 ? 4.097 -0.079 10.598 1.00 96.75 99 TYR A CA 1
ATOM 818 C C . TYR A 1 99 ? 4.553 1.323 10.201 1.00 96.75 99 TYR A C 1
ATOM 820 O O . TYR A 1 99 ? 5.671 1.470 9.713 1.00 96.75 99 TYR A O 1
ATOM 828 N N . GLU A 1 100 ? 3.727 2.345 10.416 1.00 97.44 100 GLU A N 1
ATOM 829 C CA . GLU A 1 100 ? 4.088 3.740 10.169 1.00 97.44 100 GLU A CA 1
ATOM 830 C C . GLU A 1 100 ? 5.277 4.168 11.042 1.00 97.44 100 GLU A C 1
ATOM 832 O O . GLU A 1 100 ? 6.267 4.703 10.534 1.00 97.44 100 GLU A O 1
ATOM 837 N N . GLU A 1 101 ? 5.247 3.841 12.337 1.00 97.06 101 GLU A N 1
ATOM 838 C CA . GLU A 1 101 ? 6.361 4.138 13.242 1.00 97.06 101 GLU A CA 1
ATOM 839 C C . GLU A 1 101 ? 7.618 3.323 12.881 1.00 97.06 101 GLU A C 1
ATOM 841 O O . GLU A 1 101 ? 8.726 3.861 12.870 1.00 97.06 101 GLU A O 1
ATOM 846 N N . ALA A 1 102 ? 7.473 2.057 12.470 1.00 96.50 102 ALA A N 1
ATOM 847 C CA . ALA A 1 102 ? 8.593 1.258 11.964 1.00 96.50 102 ALA A CA 1
ATOM 848 C C . ALA A 1 102 ? 9.230 1.871 10.700 1.00 96.50 102 ALA A C 1
ATOM 850 O O . ALA A 1 102 ? 10.457 1.914 10.579 1.00 96.50 102 ALA A O 1
ATOM 851 N N . ILE A 1 103 ? 8.417 2.389 9.771 1.00 97.06 103 ILE A N 1
ATOM 852 C CA . ILE A 1 103 ? 8.895 3.113 8.581 1.00 97.06 103 ILE A CA 1
ATOM 853 C C . ILE A 1 103 ? 9.679 4.351 8.998 1.00 97.06 103 ILE A C 1
ATOM 855 O O . ILE A 1 103 ? 10.757 4.599 8.460 1.00 97.06 103 ILE A O 1
ATOM 859 N N . LYS A 1 104 ? 9.157 5.129 9.949 1.00 97.25 104 LYS A N 1
ATOM 860 C CA . LYS A 1 104 ? 9.824 6.329 10.455 1.00 97.25 104 LYS A CA 1
ATOM 861 C C . LYS A 1 104 ? 11.185 5.988 11.056 1.00 97.25 104 LYS A C 1
ATOM 863 O O . LYS A 1 104 ? 12.175 6.580 10.636 1.00 97.25 104 LYS A O 1
ATOM 868 N N . ILE A 1 105 ? 11.252 4.974 11.922 1.00 97.31 105 ILE A N 1
ATOM 869 C CA . ILE A 1 105 ? 12.501 4.460 12.505 1.00 97.31 105 ILE A CA 1
ATOM 870 C C . ILE A 1 105 ? 13.504 4.078 11.407 1.00 97.31 105 ILE A C 1
ATOM 872 O O . ILE A 1 105 ? 14.654 4.508 11.455 1.00 97.31 105 ILE A O 1
ATOM 876 N N . LEU A 1 106 ? 13.078 3.319 10.389 1.00 96.62 106 LEU A N 1
ATOM 877 C CA . LEU A 1 106 ? 13.942 2.931 9.265 1.00 96.62 106 LEU A CA 1
ATOM 878 C C . LEU A 1 106 ? 14.472 4.128 8.470 1.00 96.62 106 LEU A C 1
ATOM 880 O O . LEU A 1 106 ? 15.558 4.053 7.899 1.00 96.62 106 LEU A O 1
ATOM 884 N N . LEU A 1 107 ? 13.703 5.212 8.378 1.00 95.81 107 LEU A N 1
ATOM 885 C CA . LEU A 1 107 ? 14.090 6.397 7.618 1.00 95.81 107 LEU A CA 1
ATOM 886 C C . LEU A 1 107 ? 15.020 7.333 8.400 1.00 95.81 107 LEU A C 1
ATOM 888 O O . LEU A 1 107 ? 15.826 8.018 7.767 1.00 95.81 107 LEU A O 1
ATOM 892 N N . THR A 1 108 ? 14.920 7.374 9.732 1.00 95.56 108 THR A N 1
ATOM 893 C CA . THR A 1 108 ? 15.641 8.348 10.570 1.00 95.56 108 THR A CA 1
ATOM 894 C C . THR A 1 108 ? 16.863 7.785 11.282 1.00 95.56 108 THR A C 1
ATOM 896 O O . THR A 1 108 ? 17.809 8.527 11.527 1.00 95.56 108 THR A O 1
ATOM 899 N N . GLU A 1 109 ? 16.849 6.506 11.648 1.00 95.94 109 GLU A N 1
ATOM 900 C CA . GLU A 1 109 ? 17.893 5.896 12.473 1.00 95.94 109 GLU A CA 1
ATOM 901 C C . GLU A 1 109 ? 18.988 5.236 11.626 1.00 95.94 109 GLU A C 1
ATOM 903 O O . GLU A 1 109 ? 18.781 4.848 10.473 1.00 95.94 109 GLU A O 1
ATOM 908 N N . GLU A 1 110 ? 20.165 5.056 12.226 1.00 95.12 110 GLU A N 1
ATOM 909 C CA . GLU A 1 110 ? 21.232 4.259 11.619 1.00 95.12 110 GLU A CA 1
ATOM 910 C C . GLU A 1 110 ? 20.833 2.773 11.524 1.00 95.12 110 GLU A C 1
ATOM 912 O O . GLU A 1 110 ? 20.138 2.279 12.416 1.00 95.12 110 GLU A O 1
ATOM 917 N N . PRO A 1 111 ? 21.279 2.021 10.495 1.00 93.06 111 PRO A N 1
ATOM 918 C CA . PRO A 1 111 ? 20.746 0.690 10.180 1.00 93.06 111 PRO A CA 1
ATOM 919 C C . PRO A 1 111 ? 20.719 -0.316 11.340 1.00 93.06 111 PRO A C 1
ATOM 921 O O . PRO A 1 111 ? 19.736 -1.039 11.500 1.00 93.06 111 PRO A O 1
ATOM 924 N N . SER A 1 112 ? 21.764 -0.359 12.172 1.00 92.75 112 SER A N 1
ATOM 925 C CA . SER A 1 112 ? 21.835 -1.264 13.329 1.00 92.75 112 SER A CA 1
ATOM 926 C C . SER A 1 112 ? 20.819 -0.901 14.417 1.00 92.75 112 SER A C 1
ATOM 928 O O . SER A 1 112 ? 20.121 -1.774 14.935 1.00 92.75 112 SER A O 1
ATOM 930 N N . THR A 1 113 ? 20.691 0.389 14.731 1.00 95.19 113 THR A N 1
ATOM 931 C CA . THR A 1 113 ? 19.710 0.907 15.694 1.00 95.19 113 THR A CA 1
ATOM 932 C C . THR A 1 113 ? 18.289 0.745 15.167 1.00 95.19 113 THR A C 1
ATOM 934 O O . THR A 1 113 ? 17.397 0.337 15.912 1.00 95.19 113 THR A O 1
ATOM 937 N N . ALA A 1 114 ? 18.083 1.024 13.877 1.00 95.06 114 ALA A N 1
ATOM 938 C CA . ALA A 1 114 ? 16.803 0.866 13.206 1.00 95.06 114 ALA A CA 1
ATOM 939 C C . ALA A 1 114 ? 16.317 -0.582 13.294 1.00 95.06 114 ALA A C 1
ATOM 941 O O . ALA A 1 114 ? 15.184 -0.815 13.705 1.00 95.06 114 ALA A O 1
ATOM 942 N N . ARG A 1 115 ? 17.196 -1.549 12.990 1.00 94.25 115 ARG A N 1
ATOM 943 C CA . ARG A 1 115 ? 16.900 -2.979 13.113 1.00 94.25 115 ARG A CA 1
ATOM 944 C C . ARG A 1 115 ? 16.370 -3.324 14.504 1.00 94.25 115 ARG A C 1
ATOM 946 O O . ARG A 1 115 ? 15.253 -3.817 14.623 1.00 94.25 115 ARG A O 1
ATOM 953 N N . MET A 1 116 ? 17.141 -3.000 15.541 1.00 93.56 116 MET A N 1
ATOM 954 C CA . MET A 1 116 ? 16.799 -3.307 16.932 1.00 93.56 116 MET A CA 1
ATOM 955 C C . MET A 1 116 ? 15.464 -2.675 17.360 1.00 93.56 116 MET A C 1
ATOM 957 O O . MET A 1 116 ? 14.625 -3.339 17.971 1.00 93.56 116 MET A O 1
ATOM 961 N N . LYS A 1 117 ? 15.249 -1.391 17.041 1.00 95.00 117 LYS A N 1
ATOM 962 C CA . LYS A 1 117 ? 14.011 -0.673 17.380 1.00 95.00 117 LYS A CA 1
ATOM 963 C C . LYS A 1 117 ? 12.797 -1.254 16.645 1.00 95.00 117 LYS A C 1
ATOM 965 O O . LYS A 1 117 ? 11.759 -1.446 17.271 1.00 95.00 117 LYS A O 1
ATOM 970 N N . VAL A 1 118 ? 12.929 -1.569 15.353 1.00 94.12 118 VAL A N 1
ATOM 971 C CA . VAL A 1 118 ? 11.857 -2.175 14.542 1.00 94.12 118 VAL A CA 1
ATOM 972 C C . VAL A 1 118 ? 11.508 -3.574 15.042 1.00 94.12 118 VAL A C 1
ATOM 974 O O . VAL A 1 118 ? 10.330 -3.869 15.225 1.00 94.12 118 VAL A O 1
ATOM 977 N N . GLU A 1 119 ? 12.509 -4.419 15.306 1.00 91.50 119 GLU A N 1
ATOM 978 C CA . GLU A 1 119 ? 12.291 -5.759 15.865 1.00 91.50 119 GLU A CA 1
ATOM 979 C C . GLU A 1 119 ? 11.579 -5.670 17.222 1.00 91.50 119 GLU A C 1
ATOM 981 O O . GLU A 1 119 ? 10.619 -6.397 17.453 1.00 91.50 119 GLU A O 1
ATOM 986 N N . THR A 1 120 ? 11.968 -4.726 18.085 1.00 91.62 120 THR A N 1
ATOM 987 C CA . THR A 1 120 ? 11.317 -4.511 19.390 1.00 91.62 120 THR A CA 1
ATOM 988 C C . THR A 1 120 ? 9.865 -4.048 19.238 1.00 91.62 120 THR A C 1
ATOM 990 O O . THR A 1 120 ? 8.968 -4.617 19.858 1.00 91.62 120 THR A O 1
ATOM 993 N N . LEU A 1 121 ? 9.617 -3.042 18.392 1.00 91.81 121 LEU A N 1
ATOM 994 C CA . LEU A 1 121 ? 8.286 -2.476 18.151 1.00 91.81 121 LEU A CA 1
ATOM 995 C C . LEU A 1 121 ? 7.301 -3.518 17.603 1.00 91.81 121 LEU A C 1
ATOM 997 O O . LEU A 1 121 ? 6.121 -3.507 17.952 1.00 91.81 121 LEU A O 1
ATOM 1001 N N . LEU A 1 122 ? 7.787 -4.420 16.751 1.00 87.62 122 LEU A N 1
ATOM 1002 C CA . LEU A 1 122 ? 6.977 -5.426 16.065 1.00 87.62 122 LEU A CA 1
ATOM 1003 C C . LEU A 1 122 ? 6.974 -6.788 16.782 1.00 87.62 122 LEU A C 1
ATOM 1005 O O . LEU A 1 122 ? 6.573 -7.790 16.197 1.00 87.62 122 LEU A O 1
ATOM 1009 N N . GLY A 1 123 ? 7.376 -6.831 18.058 1.00 79.69 123 GLY A N 1
ATOM 1010 C CA . GLY A 1 123 ? 7.214 -8.013 18.913 1.00 79.69 123 GLY A CA 1
ATOM 1011 C C . GLY A 1 123 ? 8.255 -9.118 18.701 1.00 79.69 123 GLY A C 1
ATOM 1012 O O . GLY A 1 123 ? 7.989 -10.279 18.994 1.00 79.69 123 GLY A O 1
ATOM 1013 N N . GLY A 1 124 ? 9.439 -8.777 18.194 1.00 66.00 124 GLY A N 1
ATOM 1014 C CA . GLY A 1 124 ? 10.605 -9.660 18.089 1.00 66.00 124 GLY A CA 1
ATOM 1015 C C . GLY A 1 124 ? 10.678 -10.522 16.825 1.00 66.00 124 GLY A C 1
ATOM 1016 O O . GLY A 1 124 ? 11.747 -11.050 16.531 1.00 66.00 124 GLY A O 1
ATOM 1017 N N . SER A 1 125 ? 9.601 -10.640 16.039 1.00 61.59 125 SER A N 1
ATOM 1018 C CA . SER A 1 125 ? 9.616 -11.356 14.755 1.00 61.59 125 SER A CA 1
ATOM 1019 C C . SER A 1 125 ? 9.304 -10.419 13.589 1.00 61.59 125 SER A C 1
ATOM 1021 O O . SER A 1 125 ? 8.146 -10.180 13.249 1.00 61.59 125 SER A O 1
ATOM 1023 N N . PHE A 1 126 ? 10.351 -9.901 12.952 1.00 78.19 126 PHE A N 1
ATOM 1024 C CA . PHE A 1 126 ? 10.242 -9.166 11.697 1.00 78.19 126 PHE A CA 1
ATOM 1025 C C . PHE A 1 126 ? 10.276 -10.159 10.530 1.00 78.19 126 PHE A C 1
ATOM 1027 O O . PHE A 1 126 ? 11.355 -10.538 10.078 1.00 78.19 126 PHE A O 1
ATOM 1034 N N . ASP A 1 127 ? 9.104 -10.636 10.098 1.00 86.06 127 ASP A N 1
ATOM 1035 C CA . ASP A 1 127 ? 8.951 -11.633 9.030 1.00 86.06 127 ASP A CA 1
ATOM 1036 C C . ASP A 1 127 ? 8.602 -11.015 7.659 1.00 86.06 127 ASP A C 1
ATOM 1038 O O . ASP A 1 127 ? 8.303 -9.823 7.527 1.00 86.06 127 ASP A O 1
ATOM 1042 N N . GLU A 1 128 ? 8.614 -11.838 6.603 1.00 86.75 128 GLU A N 1
ATOM 1043 C CA . GLU A 1 128 ? 8.278 -11.378 5.248 1.00 86.75 128 GLU A CA 1
ATOM 1044 C C . GLU A 1 128 ? 6.873 -10.750 5.177 1.00 86.75 128 GLU A C 1
ATOM 1046 O O . GLU A 1 128 ? 6.663 -9.745 4.494 1.00 86.75 128 GLU A O 1
ATOM 1051 N N . ASN A 1 129 ? 5.881 -11.307 5.879 1.00 88.12 129 ASN A N 1
ATOM 1052 C CA . ASN A 1 129 ? 4.511 -10.799 5.818 1.00 88.12 129 ASN A CA 1
ATOM 1053 C C . ASN A 1 129 ? 4.389 -9.397 6.435 1.00 88.12 129 ASN A C 1
ATOM 1055 O O . ASN A 1 129 ? 3.724 -8.527 5.863 1.00 88.12 129 ASN A O 1
ATOM 1059 N N . THR A 1 130 ? 5.073 -9.168 7.551 1.00 89.88 130 THR A N 1
ATOM 1060 C CA . THR A 1 130 ? 5.170 -7.878 8.240 1.00 89.88 130 THR A CA 1
ATOM 1061 C C . THR A 1 130 ? 5.815 -6.832 7.337 1.00 89.88 130 THR A C 1
ATOM 1063 O O . THR A 1 130 ? 5.253 -5.756 7.118 1.00 89.88 130 THR A O 1
ATOM 1066 N N . ILE A 1 131 ? 6.928 -7.182 6.688 1.00 90.62 131 ILE A N 1
ATOM 1067 C CA . ILE A 1 131 ? 7.597 -6.314 5.709 1.00 90.62 131 ILE A CA 1
ATOM 1068 C C . ILE A 1 131 ? 6.670 -5.996 4.538 1.00 90.62 131 ILE A C 1
ATOM 1070 O O . ILE A 1 131 ? 6.582 -4.846 4.106 1.00 90.62 131 ILE A O 1
ATOM 1074 N N . ALA A 1 132 ? 5.943 -6.989 4.019 1.00 89.81 132 ALA A N 1
ATOM 1075 C CA . ALA A 1 132 ? 5.006 -6.785 2.918 1.00 89.81 132 ALA A CA 1
ATOM 1076 C C . ALA A 1 132 ? 3.901 -5.778 3.270 1.00 89.81 132 ALA A C 1
ATOM 1078 O O . ALA A 1 132 ? 3.493 -4.997 2.406 1.00 89.81 132 ALA A O 1
ATOM 1079 N N . ARG A 1 133 ? 3.399 -5.814 4.511 1.00 92.56 133 ARG A N 1
ATOM 1080 C CA . ARG A 1 133 ? 2.366 -4.898 5.019 1.00 92.56 133 ARG A CA 1
ATOM 1081 C C . ARG A 1 133 ? 2.915 -3.489 5.197 1.00 92.56 133 ARG A C 1
ATOM 1083 O O . ARG A 1 133 ? 2.334 -2.551 4.658 1.00 92.56 133 ARG A O 1
ATOM 1090 N N . MET A 1 134 ? 4.087 -3.364 5.812 1.00 94.19 134 MET A N 1
ATOM 1091 C CA . MET A 1 134 ? 4.792 -2.093 5.965 1.00 94.19 134 MET A CA 1
ATOM 1092 C C . MET A 1 134 ? 5.089 -1.432 4.609 1.00 94.19 134 MET A C 1
ATOM 1094 O O . MET A 1 134 ? 4.763 -0.271 4.372 1.00 94.19 134 MET A O 1
ATOM 1098 N N . LEU A 1 135 ? 5.637 -2.185 3.653 1.00 94.31 135 LEU A N 1
ATOM 1099 C CA . LEU A 1 135 ? 5.892 -1.668 2.309 1.00 94.31 135 LEU A CA 1
ATOM 1100 C C . LEU A 1 135 ? 4.591 -1.295 1.580 1.00 94.31 135 LEU A C 1
ATOM 1102 O O . LEU A 1 135 ? 4.580 -0.339 0.794 1.00 94.31 135 LEU A O 1
ATOM 1106 N N . ARG A 1 136 ? 3.487 -2.014 1.832 1.00 93.56 136 ARG A N 1
ATOM 1107 C CA . ARG A 1 136 ? 2.164 -1.684 1.278 1.00 93.56 136 ARG A CA 1
ATOM 1108 C C . ARG A 1 136 ? 1.610 -0.385 1.842 1.00 93.56 136 ARG A C 1
ATOM 1110 O O . ARG A 1 136 ? 1.101 0.404 1.050 1.00 93.56 136 ARG A O 1
ATOM 1117 N N . LEU A 1 137 ? 1.772 -0.139 3.139 1.00 96.94 137 LEU A N 1
ATOM 1118 C CA . LEU A 1 137 ? 1.451 1.148 3.748 1.00 96.94 137 LEU A CA 1
ATOM 1119 C C . LEU A 1 137 ? 2.211 2.278 3.051 1.00 96.94 137 LEU A C 1
ATOM 1121 O O . LEU A 1 137 ? 1.590 3.196 2.515 1.00 96.94 137 LEU A O 1
ATOM 1125 N N . LYS A 1 138 ? 3.534 2.131 2.900 1.00 97.00 138 LYS A N 1
ATOM 1126 C CA . LYS A 1 138 ? 4.338 3.140 2.199 1.00 97.00 138 LYS A CA 1
ATOM 1127 C C . LYS A 1 138 ? 3.889 3.364 0.757 1.00 97.00 138 LYS A C 1
ATOM 1129 O O . LYS A 1 138 ? 3.848 4.493 0.275 1.00 97.00 138 LYS A O 1
ATOM 1134 N N . LEU A 1 139 ? 3.550 2.295 0.040 1.00 95.44 139 LEU A N 1
ATOM 1135 C CA . LEU A 1 139 ? 3.043 2.417 -1.324 1.00 95.44 139 LEU A CA 1
ATOM 1136 C C . LEU A 1 139 ? 1.700 3.143 -1.377 1.00 95.44 139 LEU A C 1
ATOM 1138 O O . LEU A 1 139 ? 1.498 3.925 -2.302 1.00 95.44 139 LEU A O 1
ATOM 1142 N N . ALA A 1 140 ? 0.794 2.879 -0.434 1.00 96.81 140 ALA A N 1
ATOM 1143 C CA . ALA A 1 140 ? -0.487 3.566 -0.366 1.00 96.81 140 ALA A CA 1
ATOM 1144 C C . ALA A 1 140 ? -0.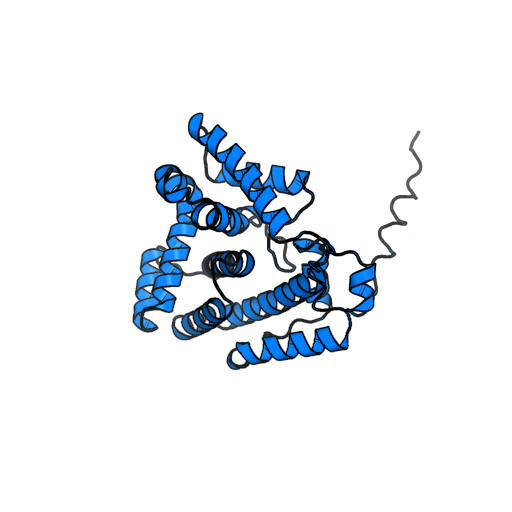280 5.077 -0.187 1.00 96.81 140 ALA A C 1
ATOM 1146 O O . ALA A 1 140 ? -0.846 5.846 -0.960 1.00 96.81 140 ALA A O 1
ATOM 1147 N N . GLU A 1 141 ? 0.606 5.507 0.718 1.00 97.25 141 GLU A N 1
ATOM 1148 C CA . GLU A 1 141 ? 0.963 6.927 0.868 1.00 97.25 141 GLU A CA 1
ATOM 1149 C C . GLU A 1 141 ? 1.457 7.545 -0.446 1.00 97.25 141 GLU A C 1
ATOM 1151 O O . GLU A 1 141 ? 0.993 8.611 -0.853 1.00 97.25 141 GLU A O 1
ATOM 1156 N N . VAL A 1 142 ? 2.380 6.866 -1.139 1.00 96.38 142 VAL A N 1
ATOM 1157 C CA . VAL A 1 142 ? 2.921 7.339 -2.424 1.00 96.38 142 VAL A CA 1
ATOM 1158 C C . VAL A 1 142 ? 1.844 7.382 -3.503 1.00 96.38 142 VAL A C 1
ATOM 1160 O O . VAL A 1 142 ? 1.798 8.314 -4.304 1.00 96.38 142 VAL A O 1
ATOM 1163 N N . TYR A 1 143 ? 0.972 6.377 -3.547 1.00 95.31 143 TYR A N 1
ATOM 1164 C CA . TYR A 1 143 ? -0.098 6.302 -4.532 1.00 95.31 143 TYR A CA 1
ATOM 1165 C C . TYR A 1 143 ? -1.137 7.403 -4.331 1.00 95.31 143 TYR A C 1
ATOM 1167 O O . TYR A 1 143 ? -1.558 8.013 -5.313 1.00 95.31 143 TYR A O 1
ATOM 1175 N N . PHE A 1 144 ? -1.526 7.672 -3.083 1.00 96.12 144 PHE A N 1
ATOM 1176 C CA . PHE A 1 144 ? -2.506 8.705 -2.759 1.00 96.12 144 PHE A CA 1
ATOM 1177 C C . PHE A 1 144 ? -1.920 10.126 -2.725 1.00 96.12 144 PHE A C 1
ATOM 1179 O O . PHE A 1 144 ? -2.678 11.089 -2.668 1.00 96.12 144 PHE A O 1
ATOM 1186 N N . GLY A 1 145 ? -0.596 10.268 -2.844 1.00 95.31 145 GLY A N 1
ATOM 1187 C CA . GLY A 1 145 ? 0.085 11.562 -2.917 1.00 95.31 145 GLY A CA 1
ATOM 1188 C C . GLY A 1 145 ? 0.450 12.169 -1.561 1.00 95.31 145 GLY A C 1
ATOM 1189 O O . GLY A 1 145 ? 0.850 13.327 -1.515 1.00 95.31 145 GLY A O 1
ATOM 1190 N N . PHE A 1 146 ? 0.356 11.397 -0.476 1.00 96.50 146 PHE A N 1
ATOM 1191 C CA . PHE A 1 146 ? 0.805 11.794 0.867 1.00 96.50 146 PHE A CA 1
ATOM 1192 C C . PHE A 1 146 ? 2.298 11.530 1.091 1.00 96.50 146 PHE A C 1
ATOM 1194 O O . PHE A 1 146 ? 2.895 12.007 2.051 1.00 96.50 146 PHE A O 1
ATOM 1201 N N . SER A 1 147 ? 2.932 10.792 0.179 1.00 95.88 147 SER A N 1
ATOM 1202 C CA . SER A 1 147 ? 4.383 10.672 0.108 1.00 95.88 147 SER A CA 1
ATOM 1203 C C . SER A 1 147 ? 4.868 10.663 -1.342 1.00 95.88 147 SER A C 1
ATOM 1205 O O . SER A 1 147 ? 4.076 10.645 -2.283 1.00 95.88 147 SER A O 1
ATOM 1207 N N . ASN A 1 148 ? 6.184 10.696 -1.538 1.00 93.81 148 ASN A N 1
ATOM 1208 C CA . ASN A 1 148 ? 6.810 10.747 -2.858 1.00 93.81 148 ASN A CA 1
ATOM 1209 C C . ASN A 1 148 ? 7.607 9.470 -3.174 1.00 93.81 148 ASN A C 1
ATOM 1211 O O . ASN A 1 148 ? 7.848 8.620 -2.321 1.00 93.81 148 ASN A O 1
ATOM 1215 N N . GLN A 1 149 ? 8.016 9.315 -4.433 1.00 93.75 149 GLN A N 1
ATOM 1216 C CA . GLN A 1 149 ? 8.790 8.151 -4.872 1.00 93.75 149 GLN A CA 1
ATOM 1217 C C . GLN A 1 149 ? 10.142 8.031 -4.145 1.00 93.75 149 GLN A C 1
ATOM 1219 O O . GLN A 1 149 ? 10.580 6.916 -3.852 1.00 93.75 149 GLN A O 1
ATOM 1224 N N . ASP A 1 150 ? 10.789 9.155 -3.837 1.00 94.88 150 ASP A N 1
ATOM 1225 C CA . ASP A 1 150 ? 12.102 9.173 -3.187 1.00 94.88 150 ASP A CA 1
ATOM 1226 C C . ASP A 1 150 ? 12.050 8.612 -1.766 1.00 94.88 150 ASP A C 1
ATOM 1228 O O . ASP A 1 150 ? 12.970 7.909 -1.342 1.00 94.88 150 ASP A O 1
ATOM 1232 N N . SER A 1 151 ? 10.950 8.833 -1.045 1.00 94.94 151 SER A N 1
ATOM 1233 C CA . SER A 1 151 ? 10.750 8.262 0.286 1.00 94.94 151 SER A CA 1
ATOM 1234 C C . SER A 1 151 ? 10.616 6.736 0.232 1.00 94.94 151 SER A C 1
ATOM 1236 O O . SER A 1 151 ? 11.209 6.045 1.058 1.00 94.94 151 SER A O 1
ATOM 1238 N N . LEU A 1 152 ? 9.923 6.183 -0.774 1.00 96.12 152 LEU A N 1
ATOM 1239 C CA . LEU A 1 152 ? 9.849 4.734 -0.994 1.00 96.12 152 LEU A CA 1
ATOM 1240 C C . LEU A 1 152 ? 11.217 4.155 -1.374 1.00 96.12 152 LEU A C 1
ATOM 1242 O O . LEU A 1 152 ? 11.614 3.115 -0.851 1.00 96.12 152 LEU A O 1
ATOM 1246 N N . LYS A 1 153 ? 11.956 4.826 -2.264 1.00 95.88 153 LYS A N 1
ATOM 1247 C CA . LYS A 1 153 ? 13.318 4.423 -2.648 1.00 95.88 153 LYS A CA 1
ATOM 1248 C C . LYS A 1 153 ? 14.248 4.394 -1.438 1.00 95.88 153 LYS A C 1
ATOM 1250 O O . LYS A 1 153 ? 14.982 3.423 -1.255 1.00 95.88 153 LYS A O 1
ATOM 1255 N N . THR A 1 154 ? 14.175 5.426 -0.604 1.00 96.31 154 THR A N 1
ATOM 1256 C CA . THR A 1 154 ? 14.956 5.529 0.631 1.00 96.31 154 THR A CA 1
ATOM 1257 C C . THR A 1 154 ? 14.568 4.428 1.608 1.00 96.31 154 THR A C 1
ATOM 1259 O O . THR A 1 154 ? 15.454 3.749 2.118 1.00 96.31 154 THR A O 1
ATOM 1262 N N . LEU A 1 155 ? 13.269 4.168 1.791 1.00 97.06 155 LEU A N 1
ATOM 1263 C CA . LEU A 1 155 ? 12.795 3.079 2.644 1.00 97.06 155 LEU A CA 1
ATOM 1264 C C . LEU A 1 155 ? 13.335 1.721 2.187 1.00 97.06 155 LEU A C 1
ATOM 1266 O O . LEU A 1 155 ? 13.860 0.975 3.005 1.00 97.06 155 LEU A O 1
ATOM 1270 N N . LEU A 1 156 ? 13.253 1.394 0.892 1.00 96.62 156 LEU A N 1
ATOM 1271 C CA . LEU A 1 156 ? 13.772 0.119 0.380 1.00 96.62 156 LEU A CA 1
ATOM 1272 C C . LEU A 1 156 ? 15.281 -0.016 0.609 1.00 96.62 156 LEU A C 1
ATOM 1274 O O . LEU A 1 156 ? 15.756 -1.112 0.921 1.00 96.62 156 LEU A O 1
ATOM 1278 N N . LYS A 1 157 ? 16.032 1.082 0.452 1.00 95.69 157 LYS A N 1
ATOM 1279 C CA . LYS A 1 157 ? 17.476 1.117 0.704 1.00 95.69 157 LYS A CA 1
ATOM 1280 C C . LYS A 1 157 ? 17.779 0.864 2.176 1.00 95.69 157 LYS A C 1
ATOM 1282 O O . LYS A 1 157 ? 18.496 -0.085 2.477 1.00 95.69 157 LYS A O 1
ATOM 1287 N N . ARG A 1 158 ? 17.159 1.632 3.073 1.00 95.88 158 ARG A N 1
ATOM 1288 C CA . ARG A 1 158 ? 17.318 1.493 4.526 1.00 95.88 158 ARG A CA 1
ATOM 1289 C C . ARG A 1 158 ? 16.898 0.114 5.026 1.00 95.88 158 ARG A C 1
ATOM 1291 O O . ARG A 1 158 ? 17.621 -0.493 5.805 1.00 95.88 158 ARG A O 1
ATOM 1298 N N . LEU A 1 159 ? 15.800 -0.430 4.502 1.00 95.44 159 LEU A N 1
ATOM 1299 C CA . LEU A 1 159 ? 15.367 -1.798 4.780 1.00 95.44 159 LEU A CA 1
ATOM 1300 C C . LEU A 1 159 ? 16.431 -2.823 4.365 1.00 95.44 159 LEU A C 1
ATOM 1302 O O . LEU A 1 159 ? 16.722 -3.733 5.126 1.00 95.44 159 LEU A O 1
ATOM 1306 N N . SER A 1 160 ? 17.031 -2.669 3.181 1.00 94.38 160 SER A N 1
ATOM 1307 C CA . SER A 1 160 ? 18.064 -3.593 2.686 1.00 94.38 160 SER A CA 1
ATOM 1308 C C . SER A 1 160 ? 19.395 -3.478 3.440 1.00 94.38 160 SER A C 1
ATOM 1310 O O . SER A 1 160 ? 20.189 -4.413 3.404 1.00 94.38 160 SER A O 1
ATOM 1312 N N . GLU A 1 161 ? 19.659 -2.333 4.072 1.00 95.00 161 GLU A N 1
ATOM 1313 C CA . GLU A 1 161 ? 20.836 -2.093 4.917 1.00 95.00 161 GLU A CA 1
ATOM 1314 C C . GLU A 1 161 ? 20.630 -2.646 6.334 1.00 95.00 161 GLU A C 1
ATOM 1316 O O . GLU A 1 161 ? 21.505 -3.336 6.852 1.00 95.00 161 GLU A O 1
ATOM 1321 N N . ALA A 1 162 ? 19.473 -2.376 6.946 1.00 94.88 162 ALA A N 1
ATOM 1322 C CA . ALA A 1 162 ? 19.128 -2.840 8.291 1.00 94.88 162 ALA A CA 1
ATOM 1323 C C . ALA A 1 162 ? 18.796 -4.344 8.329 1.00 94.88 162 ALA A C 1
ATOM 1325 O O . ALA A 1 162 ? 19.120 -5.037 9.295 1.00 94.88 162 ALA A O 1
ATOM 1326 N N . PHE A 1 163 ? 18.198 -4.864 7.254 1.00 93.56 163 PHE A N 1
ATOM 1327 C CA . PHE A 1 163 ? 17.821 -6.268 7.110 1.00 93.56 163 PHE A CA 1
ATOM 1328 C C . PHE A 1 163 ? 18.288 -6.855 5.764 1.00 93.56 163 PHE A C 1
ATOM 1330 O O . PHE A 1 163 ? 17.479 -7.063 4.847 1.00 93.56 163 PHE A O 1
ATOM 1337 N N . PRO A 1 164 ? 19.597 -7.131 5.606 1.00 92.69 164 PRO A N 1
ATOM 1338 C CA . PRO A 1 164 ? 20.160 -7.669 4.366 1.00 92.69 164 PRO A CA 1
ATOM 1339 C C . PRO A 1 164 ? 19.511 -8.977 3.892 1.00 92.69 164 PRO A C 1
ATOM 1341 O O . PRO A 1 164 ? 19.418 -9.216 2.685 1.00 92.69 164 PRO A O 1
ATOM 1344 N N . GLU A 1 165 ? 19.019 -9.802 4.818 1.00 92.81 165 GLU A N 1
ATOM 1345 C CA . GLU A 1 165 ? 18.294 -11.044 4.542 1.00 92.81 165 GLU A CA 1
ATOM 1346 C C . GLU A 1 165 ? 17.009 -10.820 3.722 1.00 92.81 165 GLU A C 1
ATOM 1348 O O . GLU A 1 165 ? 16.625 -11.675 2.924 1.00 92.81 165 GLU A O 1
ATOM 1353 N N . TYR A 1 166 ? 16.400 -9.632 3.814 1.00 91.75 166 TYR A N 1
ATOM 1354 C CA . TYR A 1 166 ? 15.172 -9.270 3.101 1.00 91.75 166 TYR A CA 1
ATOM 1355 C C . TYR A 1 166 ? 15.413 -8.454 1.824 1.00 91.75 166 TYR A C 1
ATOM 1357 O O . TYR A 1 166 ? 14.473 -7.955 1.197 1.00 91.75 166 TYR A O 1
ATOM 1365 N N . LYS A 1 167 ? 16.660 -8.367 1.349 1.00 91.56 167 LYS A N 1
ATOM 1366 C CA . LYS A 1 167 ? 17.001 -7.646 0.110 1.00 91.56 167 LYS A CA 1
ATOM 1367 C C . LYS A 1 167 ? 16.269 -8.180 -1.132 1.00 91.56 167 LYS A C 1
ATOM 1369 O O . LYS A 1 167 ? 15.898 -7.410 -2.026 1.00 91.56 167 LYS A O 1
ATOM 1374 N N . ASP A 1 168 ? 16.024 -9.490 -1.214 1.00 90.75 168 ASP A N 1
ATOM 1375 C CA . ASP A 1 168 ? 15.246 -10.071 -2.322 1.00 90.75 168 ASP A CA 1
ATOM 1376 C C . ASP A 1 168 ? 13.775 -9.626 -2.268 1.00 90.75 168 ASP A C 1
ATOM 1378 O O . ASP A 1 168 ? 13.164 -9.351 -3.303 1.00 90.75 168 ASP A O 1
ATOM 1382 N N . MET A 1 169 ? 13.227 -9.454 -1.064 1.00 90.12 169 MET A N 1
ATOM 1383 C CA . MET A 1 169 ? 11.887 -8.913 -0.864 1.00 90.12 169 MET A CA 1
ATOM 1384 C C . MET A 1 169 ? 11.798 -7.444 -1.287 1.00 90.12 169 MET A C 1
ATOM 1386 O O . MET A 1 169 ? 10.882 -7.083 -2.029 1.00 90.12 169 MET A O 1
ATOM 1390 N N . ALA A 1 170 ? 12.791 -6.624 -0.929 1.00 93.19 170 ALA A N 1
ATOM 1391 C CA . ALA A 1 170 ? 12.899 -5.250 -1.418 1.00 93.19 170 ALA A CA 1
ATOM 1392 C C . ALA A 1 170 ? 12.957 -5.197 -2.958 1.00 93.19 170 ALA A C 1
ATOM 1394 O O . ALA A 1 170 ? 12.278 -4.384 -3.587 1.00 93.19 170 ALA A O 1
ATOM 1395 N N . SER A 1 171 ? 13.686 -6.128 -3.583 1.00 93.25 171 SER A N 1
ATOM 1396 C CA . SER A 1 171 ? 13.774 -6.255 -5.047 1.00 93.25 171 SER A CA 1
ATOM 1397 C C . SER A 1 171 ? 12.430 -6.621 -5.691 1.00 93.25 171 SER A C 1
ATOM 1399 O O . SER A 1 171 ? 12.026 -6.013 -6.688 1.00 93.25 171 SER A O 1
ATOM 1401 N N . LYS A 1 172 ? 11.702 -7.587 -5.112 1.00 92.19 172 LYS A N 1
ATOM 1402 C CA . LYS A 1 172 ? 10.338 -7.954 -5.539 1.00 92.19 172 LYS A CA 1
ATOM 1403 C C . LYS A 1 172 ? 9.383 -6.768 -5.408 1.00 92.19 172 LYS A C 1
ATOM 1405 O O . LYS A 1 172 ? 8.547 -6.554 -6.289 1.00 92.19 172 LYS A O 1
ATOM 1410 N N . TYR A 1 173 ? 9.527 -5.982 -4.344 1.00 93.44 173 TYR A N 1
ATOM 1411 C CA . TYR A 1 173 ? 8.689 -4.817 -4.107 1.00 93.44 173 TYR A CA 1
ATOM 1412 C C . TYR A 1 173 ? 8.981 -3.672 -5.082 1.00 93.44 173 TYR A C 1
ATOM 1414 O O . TYR A 1 173 ? 8.049 -3.107 -5.649 1.00 93.44 173 TYR A O 1
ATOM 1422 N N . ALA A 1 174 ? 10.254 -3.393 -5.378 1.00 95.44 174 ALA A N 1
ATOM 1423 C CA . ALA A 1 174 ? 10.640 -2.448 -6.427 1.00 95.44 174 ALA A CA 1
ATOM 1424 C C . ALA A 1 174 ? 10.065 -2.861 -7.795 1.00 95.44 174 ALA A C 1
ATOM 1426 O O . ALA A 1 174 ? 9.483 -2.037 -8.500 1.00 95.44 174 ALA A O 1
ATOM 1427 N N . ARG A 1 175 ? 10.124 -4.156 -8.142 1.00 95.75 175 ARG A N 1
ATOM 1428 C CA . ARG A 1 175 ? 9.491 -4.686 -9.364 1.00 95.75 175 ARG A CA 1
ATOM 1429 C C . ARG A 1 175 ? 7.987 -4.446 -9.399 1.00 95.75 175 ARG A C 1
ATOM 1431 O O . ARG A 1 175 ? 7.443 -4.080 -10.444 1.00 95.75 175 ARG A O 1
ATOM 1438 N N . PHE A 1 176 ? 7.309 -4.673 -8.276 1.00 95.06 176 PHE A N 1
ATOM 1439 C CA . PHE A 1 176 ? 5.889 -4.368 -8.137 1.00 95.06 176 PHE A CA 1
ATOM 1440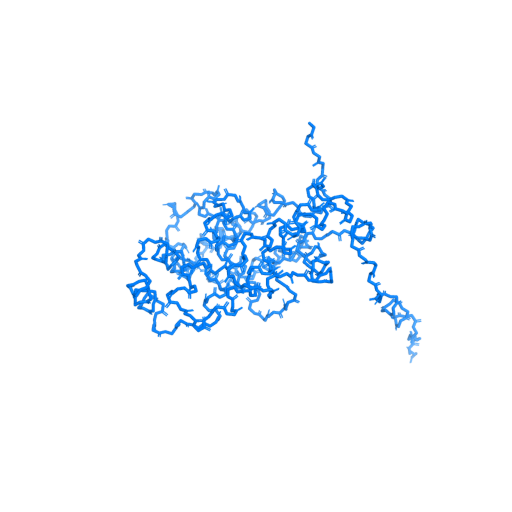 C C . PHE A 1 176 ? 5.610 -2.876 -8.325 1.00 95.06 176 PHE A C 1
ATOM 1442 O O . PHE A 1 176 ? 4.757 -2.537 -9.142 1.00 95.06 176 PHE A O 1
ATOM 1449 N N . TYR A 1 177 ? 6.369 -2.005 -7.660 1.00 95.94 177 TYR A N 1
ATOM 1450 C CA . TYR A 1 177 ? 6.235 -0.558 -7.781 1.00 95.94 177 TYR A CA 1
ATOM 1451 C C . TYR A 1 177 ? 6.401 -0.071 -9.225 1.00 95.94 177 TYR A C 1
ATOM 1453 O O . TYR A 1 177 ? 5.551 0.664 -9.720 1.00 95.94 177 TYR A O 1
ATOM 1461 N N . ILE A 1 178 ? 7.441 -0.523 -9.933 1.00 96.81 178 ILE A N 1
ATOM 1462 C CA . ILE A 1 178 ? 7.683 -0.135 -11.332 1.00 96.81 178 ILE A CA 1
ATOM 1463 C C . ILE A 1 178 ? 6.486 -0.532 -12.204 1.00 96.81 178 ILE A C 1
ATOM 1465 O O . ILE A 1 178 ? 5.977 0.276 -12.981 1.00 96.81 178 ILE A O 1
ATOM 1469 N N . ALA A 1 179 ? 5.997 -1.765 -12.058 1.00 97.06 179 ALA A N 1
ATOM 1470 C CA . ALA A 1 179 ? 4.863 -2.245 -12.838 1.00 97.06 179 ALA A CA 1
ATOM 1471 C C . ALA A 1 179 ? 3.560 -1.499 -12.504 1.00 97.06 179 ALA A C 1
ATOM 1473 O O . ALA A 1 179 ? 2.799 -1.147 -13.407 1.00 97.06 179 ALA A O 1
ATOM 1474 N N . PHE A 1 180 ? 3.338 -1.208 -11.222 1.00 96.62 180 PHE A N 1
ATOM 1475 C CA . PHE A 1 180 ? 2.227 -0.400 -10.733 1.00 96.62 180 PHE A CA 1
ATOM 1476 C C . PHE A 1 180 ? 2.270 1.027 -11.286 1.00 96.62 180 PHE A C 1
ATOM 1478 O O . PHE A 1 180 ? 1.266 1.513 -11.800 1.00 96.62 180 PHE A O 1
ATOM 1485 N N . LYS A 1 181 ? 3.438 1.676 -11.259 1.00 96.44 181 LYS A N 1
ATOM 1486 C CA . LYS A 1 181 ? 3.610 3.047 -11.744 1.00 96.44 181 LYS A CA 1
ATOM 1487 C C . LYS A 1 181 ? 3.419 3.156 -13.254 1.00 96.44 181 LYS A C 1
ATOM 1489 O O . LYS A 1 181 ? 2.791 4.096 -13.728 1.00 96.44 181 LYS A O 1
ATOM 1494 N N . ILE A 1 182 ? 3.888 2.170 -14.020 1.00 97.06 182 ILE A N 1
ATOM 1495 C CA . ILE A 1 182 ? 3.602 2.100 -15.459 1.00 97.06 182 ILE A CA 1
ATOM 1496 C C . ILE A 1 182 ? 2.093 1.969 -15.694 1.00 97.06 182 ILE A C 1
ATOM 1498 O O . ILE A 1 182 ? 1.550 2.672 -16.542 1.00 97.06 182 ILE A O 1
ATOM 1502 N N . ALA A 1 183 ? 1.403 1.103 -14.946 1.00 96.25 183 ALA A N 1
ATOM 1503 C CA . ALA A 1 183 ? -0.043 0.932 -15.067 1.00 96.25 183 ALA A CA 1
ATOM 1504 C C . ALA A 1 183 ? -0.828 2.215 -14.714 1.00 96.25 183 ALA A C 1
ATOM 1506 O O . ALA A 1 183 ? -1.730 2.595 -15.463 1.00 96.25 183 ALA A O 1
ATOM 1507 N N . ASP A 1 184 ? -0.432 2.920 -13.652 1.00 95.31 184 ASP A N 1
ATOM 1508 C CA . ASP A 1 184 ? -0.949 4.246 -13.277 1.00 95.31 184 ASP A CA 1
ATOM 1509 C C . ASP A 1 184 ? -0.750 5.268 -14.413 1.00 95.31 184 ASP A C 1
ATOM 1511 O O . ASP A 1 184 ? -1.692 5.923 -14.865 1.00 95.31 184 ASP A O 1
ATOM 1515 N N . ASN A 1 185 ? 0.456 5.336 -14.981 1.00 95.94 185 ASN A N 1
ATOM 1516 C CA . ASN A 1 185 ? 0.757 6.250 -16.082 1.00 95.94 185 ASN A CA 1
ATOM 1517 C C . ASN A 1 185 ? -0.012 5.888 -17.372 1.00 95.94 185 ASN A C 1
ATOM 1519 O O . ASN A 1 185 ? -0.396 6.778 -18.136 1.00 95.94 185 ASN A O 1
ATOM 1523 N N . ILE A 1 186 ? -0.303 4.605 -17.629 1.00 95.56 186 ILE A N 1
ATOM 1524 C CA . ILE A 1 186 ? -1.206 4.187 -18.719 1.00 95.56 186 ILE A CA 1
ATOM 1525 C C . ILE A 1 186 ? -2.635 4.669 -18.439 1.00 95.56 186 ILE A C 1
ATOM 1527 O O . ILE A 1 186 ? -3.298 5.200 -19.336 1.00 95.56 186 ILE A O 1
ATOM 1531 N N . GLN A 1 187 ? -3.112 4.508 -17.201 1.00 94.62 187 GLN A N 1
ATOM 1532 C CA . GLN A 1 187 ? -4.442 4.941 -16.773 1.00 94.62 187 GLN A CA 1
ATOM 1533 C C . GLN A 1 187 ? -4.625 6.449 -16.973 1.00 94.62 187 GLN A C 1
ATOM 1535 O O . GLN A 1 187 ? -5.668 6.872 -17.492 1.00 94.62 187 GLN A O 1
ATOM 1540 N N . LYS A 1 188 ? -3.613 7.242 -16.604 1.00 92.75 188 LYS A N 1
ATOM 1541 C CA . LYS A 1 188 ? -3.544 8.702 -16.795 1.00 92.75 188 LYS A CA 1
ATOM 1542 C C . LYS A 1 188 ? -3.343 9.109 -18.258 1.00 92.75 188 LYS A C 1
ATOM 1544 O O . LYS A 1 188 ? -3.605 10.248 -18.641 1.00 92.75 188 LYS A O 1
ATOM 1549 N N . GLY A 1 189 ? -2.931 8.168 -19.108 1.00 92.56 189 GLY A N 1
ATOM 1550 C CA . GLY A 1 189 ? -2.619 8.419 -20.510 1.00 92.56 189 GLY A CA 1
ATOM 1551 C C . GLY A 1 189 ? -1.310 9.186 -20.698 1.00 92.56 189 GLY A C 1
ATOM 1552 O O . GLY A 1 189 ? -1.170 9.888 -21.698 1.00 92.56 189 GLY A O 1
ATOM 1553 N N . GLU A 1 190 ? -0.379 9.079 -19.758 1.00 94.56 190 GLU A N 1
ATOM 1554 C CA . GLU A 1 190 ? 1.009 9.537 -19.878 1.00 94.56 190 GLU A CA 1
ATOM 1555 C C . GLU A 1 190 ? 1.829 8.524 -20.688 1.00 94.56 190 GLU A C 1
ATOM 1557 O O . GLU A 1 190 ? 2.580 8.905 -21.578 1.00 94.56 190 GLU A O 1
ATOM 1562 N N . VAL A 1 191 ? 1.584 7.225 -20.477 1.00 96.12 191 VAL A N 1
ATOM 1563 C CA . VAL A 1 191 ? 2.123 6.135 -21.303 1.00 96.12 191 VAL A CA 1
ATOM 1564 C C . VAL A 1 191 ? 1.073 5.723 -22.337 1.00 96.12 191 VAL A C 1
ATOM 1566 O O . VAL A 1 191 ? -0.024 5.286 -21.984 1.00 96.12 191 VAL A O 1
ATOM 1569 N N . ARG A 1 192 ? 1.384 5.887 -23.630 1.00 92.25 192 ARG A N 1
ATOM 1570 C CA . ARG A 1 192 ? 0.409 5.717 -24.732 1.00 92.25 192 ARG A CA 1
ATOM 1571 C C . ARG A 1 192 ? 0.781 4.666 -25.764 1.00 92.25 192 ARG A C 1
ATOM 1573 O O . ARG A 1 192 ? -0.087 4.222 -26.511 1.00 92.25 192 ARG A O 1
ATOM 1580 N N . ASP A 1 193 ? 2.041 4.276 -25.791 1.00 94.31 193 ASP A N 1
ATOM 1581 C CA . ASP A 1 193 ? 2.626 3.433 -26.819 1.00 94.31 193 ASP A CA 1
ATOM 1582 C C . ASP A 1 193 ? 3.801 2.634 -26.236 1.00 94.31 193 ASP A C 1
ATOM 1584 O O . ASP A 1 193 ? 4.216 2.831 -25.088 1.00 94.31 193 ASP A O 1
ATOM 1588 N N . ARG A 1 194 ? 4.325 1.701 -27.034 1.00 94.62 194 ARG A N 1
ATOM 1589 C CA . ARG A 1 194 ? 5.403 0.796 -26.620 1.00 94.62 194 ARG A CA 1
ATOM 1590 C C . ARG A 1 194 ? 6.710 1.520 -26.313 1.00 94.62 194 ARG A C 1
ATOM 1592 O O . ARG A 1 194 ? 7.393 1.105 -25.381 1.00 94.62 194 ARG A O 1
ATOM 1599 N N . LEU A 1 195 ? 7.047 2.561 -27.074 1.00 94.75 195 LEU A N 1
ATOM 1600 C CA . LEU A 1 195 ? 8.288 3.309 -26.901 1.00 94.75 195 LEU A CA 1
ATOM 1601 C C . LEU A 1 195 ? 8.255 4.070 -25.575 1.00 94.75 195 LEU A C 1
ATOM 1603 O O . LEU A 1 195 ? 9.141 3.876 -24.746 1.00 94.75 195 LEU A O 1
ATOM 1607 N N . THR A 1 196 ? 7.191 4.841 -25.327 1.00 95.94 196 THR A N 1
ATOM 1608 C CA . THR A 1 196 ? 7.004 5.566 -24.060 1.00 95.94 196 THR A CA 1
ATOM 1609 C C . THR A 1 196 ? 6.995 4.598 -22.875 1.00 95.94 196 THR A C 1
ATOM 1611 O O . THR A 1 196 ? 7.639 4.852 -21.862 1.00 95.94 196 THR A O 1
ATOM 1614 N N . LYS A 1 197 ? 6.338 3.437 -23.012 1.00 96.75 197 LYS A N 1
ATOM 1615 C CA . LYS A 1 197 ? 6.325 2.391 -21.977 1.00 96.75 197 LYS A CA 1
ATOM 1616 C C . LYS A 1 197 ? 7.723 1.861 -21.659 1.00 96.75 197 LYS A C 1
ATOM 1618 O O . LYS A 1 197 ? 8.062 1.739 -20.485 1.00 96.75 197 LYS A O 1
ATOM 1623 N N . GLU A 1 198 ? 8.519 1.519 -22.673 1.00 96.25 198 GLU A N 1
ATOM 1624 C CA . GLU A 1 198 ? 9.888 1.032 -22.461 1.00 96.25 198 GLU A CA 1
ATOM 1625 C C . GLU A 1 198 ? 10.777 2.115 -21.849 1.00 96.25 198 GLU A C 1
ATOM 1627 O O . GLU A 1 198 ? 11.474 1.832 -20.878 1.00 96.25 198 GLU A O 1
ATOM 1632 N N . ALA A 1 199 ? 10.689 3.358 -22.328 1.00 96.19 199 ALA A N 1
ATOM 1633 C CA . ALA A 1 199 ? 11.432 4.481 -21.763 1.00 96.19 199 ALA A CA 1
ATOM 1634 C C . ALA A 1 199 ? 11.094 4.699 -20.278 1.00 96.19 199 ALA A C 1
ATOM 1636 O O . ALA A 1 199 ? 11.996 4.747 -19.443 1.00 96.19 199 ALA A O 1
ATOM 1637 N N . THR A 1 200 ? 9.802 4.738 -19.920 1.00 96.50 200 THR A N 1
ATOM 1638 C CA . THR A 1 200 ? 9.360 4.862 -18.521 1.00 96.50 200 THR A CA 1
ATOM 1639 C C . THR A 1 200 ? 9.832 3.684 -17.669 1.00 96.50 200 THR A C 1
ATOM 1641 O O . THR A 1 200 ? 10.306 3.887 -16.554 1.00 96.50 200 THR A O 1
ATOM 1644 N N . LYS A 1 201 ? 9.743 2.450 -18.184 1.00 96.00 201 LYS A N 1
ATOM 1645 C CA . LYS A 1 201 ? 10.197 1.251 -17.466 1.00 96.00 201 LYS A CA 1
ATOM 1646 C C . LYS A 1 201 ? 11.694 1.302 -17.164 1.00 96.00 201 LYS A C 1
ATOM 1648 O O . LYS A 1 201 ? 12.082 0.994 -16.041 1.00 96.00 201 LYS A O 1
ATOM 1653 N N . GLN A 1 202 ? 12.517 1.687 -18.140 1.00 95.12 202 GLN A N 1
ATOM 1654 C CA . GLN A 1 202 ? 13.965 1.792 -17.949 1.00 95.12 202 GLN A CA 1
ATOM 1655 C C . GLN A 1 202 ? 14.324 2.932 -16.994 1.00 95.12 202 GLN A C 1
ATOM 1657 O O . GLN A 1 202 ? 15.109 2.713 -16.077 1.00 95.12 202 GLN A O 1
ATOM 1662 N N . ALA A 1 203 ? 13.700 4.106 -17.139 1.00 95.31 203 ALA A N 1
ATOM 1663 C CA . ALA A 1 203 ? 13.915 5.236 -16.236 1.00 95.31 203 ALA A CA 1
ATOM 1664 C C . ALA A 1 203 ? 13.612 4.860 -14.777 1.00 95.31 203 ALA A C 1
ATOM 1666 O O . ALA A 1 203 ? 14.451 5.048 -13.903 1.00 95.31 203 ALA A O 1
ATOM 1667 N N . LEU A 1 204 ? 12.459 4.231 -14.522 1.00 94.94 204 LEU A N 1
ATOM 1668 C CA . LEU A 1 204 ? 12.108 3.763 -13.181 1.00 94.94 204 LEU A CA 1
ATOM 1669 C C . LEU A 1 204 ? 13.064 2.674 -12.674 1.00 94.94 204 LEU A C 1
ATOM 1671 O O . LEU A 1 204 ? 13.392 2.657 -11.495 1.00 94.94 204 LEU A O 1
ATOM 1675 N N . ALA A 1 205 ? 13.532 1.763 -13.530 1.00 93.19 205 ALA A N 1
ATOM 1676 C CA . ALA A 1 205 ? 14.465 0.714 -13.117 1.00 93.19 205 ALA A CA 1
ATOM 1677 C C . ALA A 1 205 ? 15.843 1.260 -12.704 1.00 93.19 205 ALA A C 1
ATOM 1679 O O . ALA A 1 205 ? 16.461 0.704 -11.794 1.00 93.19 205 ALA A O 1
ATOM 1680 N N . LEU A 1 206 ? 16.311 2.350 -13.324 1.00 93.81 206 LEU A N 1
ATOM 1681 C CA . LEU A 1 206 ? 17.573 3.003 -12.955 1.00 93.81 206 LEU A CA 1
ATOM 1682 C C . LEU A 1 206 ? 17.549 3.516 -11.509 1.00 93.81 206 LEU A C 1
ATOM 1684 O O . LEU A 1 206 ? 18.540 3.357 -10.791 1.00 93.81 206 LEU A O 1
ATOM 1688 N N . GLU A 1 207 ? 16.397 4.012 -11.051 1.00 92.94 207 GLU A N 1
ATOM 1689 C CA . GLU A 1 207 ? 16.195 4.480 -9.672 1.00 92.94 207 GLU A CA 1
ATOM 1690 C C . GLU A 1 207 ? 16.409 3.378 -8.622 1.00 92.94 207 GLU A C 1
ATOM 1692 O O . GLU A 1 207 ? 16.797 3.658 -7.486 1.00 92.94 207 GLU A O 1
ATOM 1697 N N . PHE A 1 208 ? 16.216 2.113 -9.004 1.00 93.38 208 PHE A N 1
ATOM 1698 C CA . PHE A 1 208 ? 16.367 0.939 -8.137 1.00 93.38 208 PHE A CA 1
ATOM 1699 C C . PHE A 1 208 ? 17.528 0.028 -8.560 1.00 93.38 208 PHE A C 1
ATOM 1701 O O . PHE A 1 208 ? 17.603 -1.123 -8.134 1.00 93.38 208 PHE A O 1
ATOM 1708 N N . SER A 1 209 ? 18.454 0.521 -9.388 1.00 89.19 209 SER A N 1
ATOM 1709 C CA . SER A 1 209 ? 19.542 -0.281 -9.973 1.00 89.19 209 SER A CA 1
ATOM 1710 C C . SER A 1 209 ? 20.440 -0.977 -8.937 1.00 89.19 209 SER A C 1
ATOM 1712 O O . SER A 1 209 ? 20.945 -2.070 -9.197 1.00 89.19 209 SER A O 1
ATOM 1714 N N . TRP A 1 210 ? 20.568 -0.411 -7.734 1.00 90.69 210 TRP A N 1
ATOM 1715 C CA . TRP A 1 210 ? 21.322 -0.966 -6.601 1.00 90.69 210 TRP A CA 1
ATOM 1716 C C . TRP A 1 210 ? 20.715 -2.260 -6.006 1.00 90.69 210 TRP A C 1
ATOM 1718 O O . TRP A 1 210 ? 21.403 -2.994 -5.291 1.00 90.69 210 TRP A O 1
ATOM 1728 N N . LEU A 1 211 ? 19.459 -2.590 -6.337 1.00 89.62 211 LEU A N 1
ATOM 1729 C CA . LEU A 1 211 ? 18.813 -3.879 -6.030 1.00 89.62 211 LEU A CA 1
ATOM 1730 C C . LEU A 1 211 ? 19.083 -4.954 -7.102 1.00 89.62 211 LEU A C 1
ATOM 1732 O O . LEU A 1 211 ? 18.751 -6.126 -6.921 1.00 89.62 211 LEU A O 1
ATOM 1736 N N . GLY A 1 212 ? 19.721 -4.585 -8.215 1.00 87.44 212 GLY A N 1
ATOM 1737 C CA . GLY A 1 212 ? 20.075 -5.487 -9.307 1.00 87.44 212 GLY A CA 1
ATOM 1738 C C . GLY A 1 212 ? 18.948 -5.723 -10.320 1.00 87.44 212 GLY A C 1
ATOM 1739 O O . GLY A 1 212 ? 17.886 -5.110 -10.286 1.00 87.44 212 GLY A O 1
ATOM 1740 N N . ARG A 1 213 ? 19.171 -6.643 -11.269 1.00 79.31 213 ARG A N 1
ATOM 1741 C CA . ARG A 1 213 ? 18.298 -6.826 -12.453 1.00 79.31 213 ARG A CA 1
ATOM 1742 C C . ARG A 1 213 ? 16.900 -7.379 -12.154 1.00 79.31 213 ARG A C 1
ATOM 1744 O O . ARG A 1 213 ? 16.023 -7.287 -13.010 1.00 79.31 213 ARG A O 1
ATOM 1751 N N . LYS A 1 214 ? 16.669 -7.939 -10.961 1.00 82.50 214 LYS A N 1
ATOM 1752 C CA . LYS A 1 214 ? 15.379 -8.542 -10.574 1.00 82.50 214 LYS A CA 1
ATOM 1753 C C . LYS A 1 214 ? 14.236 -7.522 -10.470 1.00 82.50 214 LYS A C 1
ATOM 1755 O O . LYS A 1 214 ? 13.076 -7.928 -10.452 1.00 82.50 214 LYS A O 1
ATOM 1760 N N . VAL A 1 215 ? 14.552 -6.224 -10.432 1.00 89.50 215 VAL A N 1
ATOM 1761 C CA . VAL A 1 215 ? 13.562 -5.142 -10.342 1.00 89.50 215 VAL A CA 1
ATOM 1762 C C . VAL A 1 215 ? 12.778 -4.929 -11.636 1.00 89.50 215 VAL A C 1
ATOM 1764 O O . VAL A 1 215 ? 11.699 -4.357 -11.596 1.00 89.50 215 VAL A O 1
ATOM 1767 N N . LEU A 1 216 ? 13.268 -5.387 -12.791 1.00 92.25 216 LEU A N 1
ATOM 1768 C CA . LEU A 1 216 ? 12.578 -5.160 -14.062 1.00 92.25 216 LEU A CA 1
ATOM 1769 C C . LEU A 1 216 ? 11.332 -6.056 -14.188 1.00 92.25 216 LEU A C 1
ATOM 1771 O O . LEU A 1 216 ? 11.459 -7.285 -14.218 1.00 92.25 216 LEU A O 1
ATOM 1775 N N . PRO A 1 217 ? 10.119 -5.482 -14.297 1.00 94.19 217 PRO A N 1
ATOM 1776 C CA . PRO A 1 217 ? 8.928 -6.270 -14.558 1.00 94.19 217 PRO A CA 1
ATOM 1777 C C . PRO A 1 217 ? 8.827 -6.658 -16.036 1.00 94.19 217 PRO A C 1
ATOM 1779 O O . PRO A 1 217 ? 9.152 -5.877 -16.932 1.00 94.19 217 PRO A O 1
ATOM 1782 N N . ASP A 1 218 ? 8.315 -7.860 -16.292 1.00 93.88 218 ASP A N 1
ATOM 1783 C CA . ASP A 1 218 ? 7.892 -8.262 -17.631 1.00 93.88 218 ASP A CA 1
ATOM 1784 C C . ASP A 1 218 ? 6.524 -7.653 -17.998 1.00 93.88 218 ASP A C 1
ATOM 1786 O O . ASP A 1 218 ? 5.727 -7.263 -17.138 1.00 93.88 218 ASP A O 1
ATOM 1790 N N . ASP A 1 219 ? 6.234 -7.584 -19.299 1.00 94.81 219 ASP A N 1
ATOM 1791 C CA . ASP A 1 219 ? 4.998 -6.978 -19.809 1.00 94.81 219 ASP A CA 1
ATOM 1792 C C . ASP A 1 219 ? 3.732 -7.728 -19.360 1.00 94.81 219 ASP A C 1
ATOM 1794 O O . ASP A 1 219 ? 2.663 -7.124 -19.242 1.00 94.81 219 ASP A O 1
ATOM 1798 N N . LYS A 1 220 ? 3.829 -9.037 -19.086 1.00 94.25 220 LYS A N 1
ATOM 1799 C CA . LYS A 1 220 ? 2.703 -9.833 -18.581 1.00 94.25 220 LYS A CA 1
ATOM 1800 C C . LYS A 1 220 ? 2.355 -9.403 -17.156 1.00 94.25 220 LYS A C 1
ATOM 1802 O O . LYS A 1 220 ? 1.178 -9.265 -16.840 1.00 94.25 220 LYS A O 1
ATOM 1807 N N . TYR A 1 221 ? 3.354 -9.146 -16.322 1.00 95.19 221 TYR A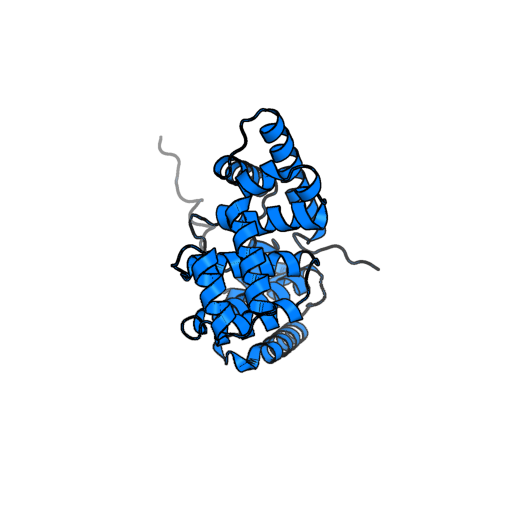 N 1
ATOM 1808 C CA . TYR A 1 221 ? 3.185 -8.672 -14.958 1.00 95.19 221 TYR A CA 1
ATOM 1809 C C . TYR A 1 221 ? 2.598 -7.255 -14.918 1.00 95.19 221 TYR A C 1
ATOM 1811 O O . TYR A 1 221 ? 1.639 -7.018 -14.185 1.00 95.19 221 TYR A O 1
ATOM 1819 N N . ILE A 1 222 ? 3.087 -6.346 -15.775 1.00 96.50 222 ILE A N 1
ATOM 1820 C CA . ILE A 1 222 ? 2.503 -5.000 -15.940 1.00 96.50 222 ILE A CA 1
ATOM 1821 C C . ILE A 1 222 ? 1.029 -5.106 -16.349 1.00 96.50 222 ILE A C 1
ATOM 1823 O O . ILE A 1 222 ? 0.175 -4.447 -15.756 1.00 96.50 222 ILE A O 1
ATOM 1827 N N . ARG A 1 223 ? 0.713 -5.970 -17.325 1.00 95.81 223 ARG A N 1
ATOM 1828 C CA . ARG A 1 223 ? -0.667 -6.204 -17.775 1.00 95.81 223 ARG A CA 1
ATOM 1829 C C . ARG A 1 223 ? -1.567 -6.678 -16.636 1.00 95.81 223 ARG A C 1
ATOM 1831 O O . ARG A 1 223 ? -2.662 -6.149 -16.497 1.00 95.81 223 ARG A O 1
ATOM 1838 N N . VAL A 1 224 ? -1.114 -7.637 -15.824 1.00 94.31 224 VAL A N 1
ATOM 1839 C CA . VAL A 1 224 ? -1.898 -8.147 -14.686 1.00 94.31 224 VAL A CA 1
ATOM 1840 C C . VAL A 1 224 ? -2.260 -7.018 -13.724 1.00 94.31 224 VAL A C 1
ATOM 1842 O O . VAL A 1 224 ? -3.421 -6.904 -13.353 1.00 94.31 224 VAL A O 1
ATOM 1845 N N . ILE A 1 225 ? -1.310 -6.152 -13.366 1.00 95.00 225 ILE A N 1
ATOM 1846 C CA . ILE A 1 225 ? -1.574 -5.035 -12.446 1.00 95.00 225 ILE A CA 1
ATOM 1847 C C . ILE A 1 225 ? -2.499 -3.993 -13.087 1.00 95.00 225 ILE A C 1
ATOM 1849 O O . ILE A 1 225 ? -3.431 -3.512 -12.444 1.00 95.00 225 ILE A O 1
ATOM 1853 N N . ALA A 1 226 ? -2.280 -3.672 -14.362 1.00 95.50 226 ALA A N 1
ATOM 1854 C CA . ALA A 1 226 ? -3.112 -2.741 -15.115 1.00 95.50 226 ALA A CA 1
ATOM 1855 C C . ALA A 1 226 ? -4.580 -3.193 -15.214 1.00 95.50 226 ALA A C 1
ATOM 1857 O O . ALA A 1 226 ? -5.492 -2.381 -15.053 1.00 95.50 226 ALA A O 1
ATOM 1858 N N . GLU A 1 227 ? -4.809 -4.484 -15.452 1.00 93.88 227 GLU A N 1
ATOM 1859 C CA . GLU A 1 227 ? -6.146 -5.079 -15.474 1.00 93.88 227 GLU A CA 1
ATOM 1860 C C . GLU A 1 227 ? -6.752 -5.147 -14.067 1.00 93.88 227 GLU A C 1
ATOM 1862 O O . GLU A 1 227 ? -7.887 -4.727 -13.869 1.00 93.88 227 GLU A O 1
ATOM 1867 N N . ASP A 1 228 ? -6.012 -5.660 -13.082 1.00 91.62 228 ASP A N 1
ATOM 1868 C CA . ASP A 1 228 ? -6.583 -5.960 -11.770 1.00 91.62 228 ASP A CA 1
ATOM 1869 C C . ASP A 1 228 ? -6.798 -4.719 -10.907 1.00 91.62 228 ASP A C 1
ATOM 1871 O O . ASP A 1 228 ? -7.835 -4.620 -10.258 1.00 91.62 228 ASP A O 1
ATOM 1875 N N . VAL A 1 229 ? -5.841 -3.792 -10.877 1.00 92.38 229 VAL A N 1
ATOM 1876 C CA . VAL A 1 229 ? -5.872 -2.656 -9.944 1.00 92.38 229 VAL A CA 1
ATOM 1877 C C . VAL A 1 229 ? -6.530 -1.431 -10.570 1.00 92.38 229 VAL A C 1
ATOM 1879 O O . VAL A 1 229 ? -7.329 -0.756 -9.925 1.00 92.38 229 VAL A O 1
ATOM 1882 N N . PHE A 1 230 ? -6.239 -1.166 -11.845 1.00 93.81 230 PHE A N 1
ATOM 1883 C CA . PHE A 1 230 ? -6.729 0.020 -12.553 1.00 93.81 230 PHE A CA 1
ATOM 1884 C C . PHE A 1 230 ? -7.922 -0.267 -13.473 1.00 93.81 230 PHE A C 1
ATOM 1886 O O . PHE A 1 230 ? -8.465 0.664 -14.069 1.00 93.81 230 PHE A O 1
ATOM 1893 N N . ASN A 1 231 ? -8.352 -1.529 -13.591 1.00 93.00 231 ASN A N 1
ATOM 1894 C CA . ASN A 1 231 ? -9.460 -1.958 -14.451 1.00 93.00 231 ASN A CA 1
ATOM 1895 C C . ASN A 1 231 ? -9.312 -1.471 -15.907 1.00 93.00 231 ASN A C 1
ATOM 1897 O O . ASN A 1 231 ? -10.274 -1.040 -16.549 1.00 93.00 231 ASN A O 1
ATOM 1901 N N . LEU A 1 232 ? -8.076 -1.471 -16.420 1.00 92.31 232 LEU A N 1
ATOM 1902 C CA . LEU A 1 232 ? -7.788 -0.999 -17.770 1.00 92.31 232 LEU A CA 1
ATOM 1903 C C . LEU A 1 232 ? -8.259 -2.013 -18.809 1.00 92.31 232 LEU A C 1
ATOM 1905 O O . LEU A 1 232 ? -8.008 -3.213 -18.709 1.00 92.31 232 LEU A O 1
ATOM 1909 N N . ASN A 1 233 ? -8.936 -1.519 -19.846 1.00 89.88 233 ASN A N 1
ATOM 1910 C CA . ASN A 1 233 ? -9.465 -2.389 -20.887 1.00 89.88 233 ASN A CA 1
ATOM 1911 C C . ASN A 1 233 ? -8.354 -2.958 -21.792 1.00 89.88 233 ASN A C 1
ATOM 1913 O O . ASN A 1 233 ? -7.340 -2.314 -22.071 1.00 89.88 233 ASN A O 1
ATOM 1917 N N . ASN A 1 234 ? -8.599 -4.154 -22.334 1.00 88.62 234 ASN A N 1
ATOM 1918 C CA . ASN A 1 234 ? -7.634 -4.846 -23.193 1.00 88.62 234 ASN A CA 1
ATOM 1919 C C . ASN A 1 234 ? -7.274 -4.067 -24.462 1.00 88.62 234 ASN A C 1
ATOM 1921 O O . ASN A 1 234 ? -6.160 -4.205 -24.946 1.00 88.62 234 ASN A O 1
ATOM 1925 N N . ARG A 1 235 ? -8.177 -3.230 -24.995 1.00 87.31 235 ARG A N 1
ATOM 1926 C CA . ARG A 1 235 ? -7.903 -2.460 -26.220 1.00 87.31 235 ARG A CA 1
ATOM 1927 C C . ARG A 1 235 ? -6.756 -1.470 -26.010 1.00 87.31 235 ARG A C 1
ATOM 1929 O O . ARG A 1 235 ? -5.877 -1.388 -26.857 1.00 87.31 235 ARG A O 1
ATOM 1936 N N . ILE A 1 236 ? -6.750 -0.761 -24.879 1.00 89.12 236 ILE A N 1
ATOM 1937 C CA . ILE A 1 236 ? -5.663 0.156 -24.504 1.00 89.12 236 ILE A CA 1
ATOM 1938 C C . ILE A 1 236 ? -4.383 -0.627 -24.215 1.00 89.12 236 ILE A C 1
ATOM 1940 O O . ILE A 1 236 ? -3.295 -0.225 -24.619 1.00 89.12 236 ILE A O 1
ATOM 1944 N N . LEU A 1 237 ? -4.497 -1.754 -23.513 1.00 92.50 237 LEU A N 1
ATOM 1945 C CA . LEU A 1 237 ? -3.323 -2.545 -23.157 1.00 92.50 237 LEU A CA 1
ATOM 1946 C C . LEU A 1 237 ? -2.675 -3.186 -24.384 1.00 92.50 237 LEU A C 1
ATOM 1948 O O . LEU A 1 237 ? -1.457 -3.233 -24.453 1.00 92.50 237 LEU A O 1
ATOM 1952 N N . ASP A 1 238 ? -3.443 -3.612 -25.383 1.00 92.00 238 ASP A N 1
ATOM 1953 C CA . ASP A 1 238 ? -2.917 -4.241 -26.600 1.00 92.00 238 ASP A CA 1
ATOM 1954 C C . ASP A 1 238 ? -2.180 -3.264 -27.529 1.00 92.00 238 ASP A C 1
ATOM 1956 O O . ASP A 1 238 ? -1.351 -3.698 -28.334 1.00 92.00 238 ASP A O 1
ATOM 1960 N N . SER A 1 239 ? -2.437 -1.954 -27.414 1.00 89.12 239 SER A N 1
ATOM 1961 C CA . SER A 1 239 ? -1.660 -0.935 -28.132 1.00 89.12 239 SER A CA 1
ATOM 1962 C C . SER A 1 239 ? -0.319 -0.617 -27.457 1.00 89.12 239 SER A C 1
ATOM 1964 O O . SER A 1 239 ? 0.586 -0.109 -28.114 1.00 89.12 239 SER A O 1
ATOM 1966 N N . ILE A 1 240 ? -0.162 -0.929 -26.166 1.00 92.75 240 ILE A N 1
ATOM 1967 C CA . ILE A 1 240 ? 1.000 -0.533 -25.343 1.00 92.75 240 ILE A CA 1
ATOM 1968 C C . ILE A 1 240 ? 1.869 -1.734 -24.958 1.00 92.75 240 ILE A C 1
ATOM 1970 O O . ILE A 1 240 ? 3.094 -1.641 -24.900 1.00 92.75 240 ILE A O 1
ATOM 1974 N N . LEU A 1 241 ? 1.242 -2.876 -24.708 1.00 91.00 241 LEU A N 1
ATOM 1975 C CA . LEU A 1 241 ? 1.858 -4.128 -24.300 1.00 91.00 241 LEU A CA 1
ATOM 1976 C C . LEU A 1 241 ? 1.647 -5.172 -25.408 1.00 91.00 241 LEU A C 1
ATOM 1978 O O . LEU A 1 241 ? 0.657 -5.118 -26.143 1.00 91.00 241 LEU A O 1
ATOM 1982 N N . PRO A 1 242 ? 2.545 -6.158 -25.551 1.00 86.25 242 PRO A N 1
ATOM 1983 C CA . PRO A 1 242 ? 2.317 -7.310 -26.410 1.00 86.25 242 PRO A CA 1
ATOM 1984 C C . PRO A 1 242 ? 0.959 -7.956 -26.108 1.00 86.25 242 PRO A C 1
ATOM 1986 O O . PRO A 1 242 ? 0.534 -8.031 -24.948 1.00 86.25 242 PRO A O 1
ATOM 1989 N N . LYS A 1 243 ? 0.263 -8.417 -27.155 1.00 75.44 243 LYS A N 1
ATOM 1990 C CA . LYS A 1 243 ? -1.017 -9.123 -27.006 1.00 75.44 243 LYS A CA 1
ATOM 1991 C C . LYS A 1 243 ? -0.807 -10.358 -26.137 1.00 75.44 243 LYS A C 1
ATOM 1993 O O . LYS A 1 243 ? 0.131 -11.123 -26.372 1.00 75.44 243 LYS A O 1
ATOM 1998 N N . SER A 1 244 ? -1.691 -10.585 -25.168 1.00 59.69 244 SER A N 1
ATOM 1999 C CA . SER A 1 244 ? -1.664 -11.849 -24.440 1.00 59.69 244 SER A CA 1
ATOM 2000 C C . SER A 1 244 ? -2.081 -12.970 -25.400 1.00 59.69 244 SER A C 1
ATOM 2002 O O . SER A 1 244 ? -3.188 -12.989 -25.943 1.00 59.69 244 SER A O 1
ATOM 2004 N N . LYS A 1 245 ? -1.180 -13.920 -25.664 1.00 49.31 245 LYS A N 1
ATOM 2005 C CA . LYS A 1 245 ? -1.577 -15.199 -26.258 1.00 49.31 245 LYS A CA 1
ATOM 2006 C C . LYS A 1 245 ? -2.355 -15.959 -25.177 1.00 49.31 245 LYS A C 1
ATOM 2008 O O . LYS A 1 245 ? -1.746 -16.594 -24.329 1.00 49.31 245 LYS A O 1
ATOM 2013 N N . GLY A 1 246 ? -3.685 -15.840 -25.166 1.00 44.88 246 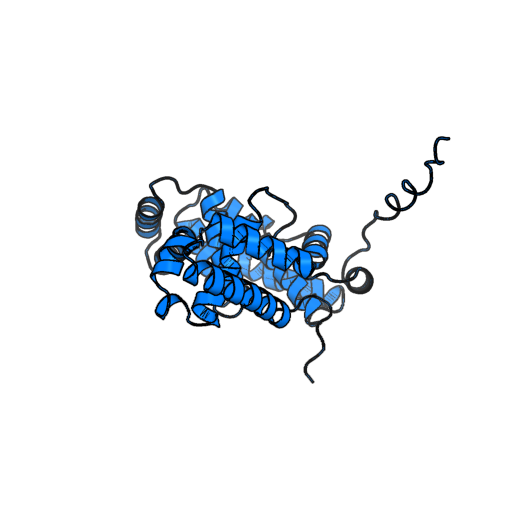GLY A N 1
ATOM 2014 C CA . GLY A 1 246 ? -4.553 -16.729 -24.381 1.00 44.88 246 GLY A CA 1
ATOM 2015 C C . GLY A 1 246 ? -5.549 -16.049 -23.440 1.00 44.88 246 GLY A C 1
ATOM 2016 O O . GLY A 1 246 ? -5.306 -15.928 -22.247 1.00 44.88 246 GLY A O 1
ATOM 2017 N N . ARG A 1 247 ? -6.727 -15.707 -23.976 1.00 39.94 247 ARG A N 1
ATOM 2018 C CA . ARG A 1 247 ? -8.025 -15.677 -23.262 1.00 39.94 247 ARG A CA 1
ATOM 2019 C C . ARG A 1 247 ? -9.199 -16.006 -24.212 1.00 39.94 247 ARG A C 1
ATOM 2021 O O . ARG A 1 247 ? -10.322 -15.575 -23.982 1.00 39.94 247 ARG A O 1
ATOM 2028 N N . ARG A 1 248 ? -8.956 -16.760 -25.298 1.00 37.47 248 ARG A N 1
ATOM 2029 C CA . ARG A 1 248 ? -10.027 -17.243 -26.198 1.00 37.47 248 ARG A CA 1
ATOM 2030 C C . ARG A 1 248 ? -10.720 -18.527 -25.704 1.00 37.47 248 ARG A C 1
ATOM 2032 O O . ARG A 1 248 ? -11.865 -18.728 -26.063 1.00 37.47 248 ARG A O 1
ATOM 2039 N N . GLY A 1 249 ? -10.111 -19.316 -24.813 1.00 32.69 249 GLY A N 1
ATOM 2040 C CA . GLY A 1 249 ? -10.646 -20.637 -24.427 1.00 32.69 249 GLY A CA 1
ATOM 2041 C C . GLY A 1 249 ? -11.742 -20.683 -23.348 1.00 32.69 249 GLY A C 1
ATOM 2042 O O . GLY A 1 249 ? -12.450 -21.669 -23.268 1.00 32.69 249 GLY A O 1
ATOM 2043 N N . ARG A 1 250 ? -11.949 -19.643 -22.523 1.00 35.34 250 ARG A N 1
ATOM 2044 C CA . ARG A 1 250 ? -12.914 -19.721 -21.392 1.00 35.34 250 ARG A CA 1
ATOM 2045 C C . ARG A 1 250 ? -14.350 -19.283 -21.708 1.00 35.34 250 ARG A C 1
ATOM 2047 O O . ARG A 1 250 ? -15.186 -19.271 -20.810 1.00 35.34 250 ARG A O 1
ATOM 2054 N N . ARG A 1 251 ? -14.645 -18.866 -22.944 1.00 34.81 251 ARG A N 1
ATOM 2055 C CA . ARG A 1 251 ? -16.008 -18.463 -23.351 1.00 34.81 251 ARG A CA 1
ATOM 2056 C C . ARG A 1 251 ? -16.771 -19.541 -24.124 1.00 34.81 251 ARG A C 1
ATOM 2058 O O . ARG A 1 251 ? -17.986 -19.411 -24.219 1.00 34.81 251 ARG A O 1
ATOM 2065 N N . GLU A 1 252 ? -16.104 -20.580 -24.621 1.00 36.09 252 GLU A N 1
ATOM 2066 C CA . GLU A 1 252 ? -16.755 -21.652 -25.392 1.00 36.09 252 GLU A CA 1
ATOM 2067 C C . GLU A 1 252 ? -17.199 -22.843 -24.522 1.00 36.09 252 GLU A C 1
ATOM 2069 O O . GLU A 1 252 ? -18.239 -23.425 -24.804 1.00 36.09 252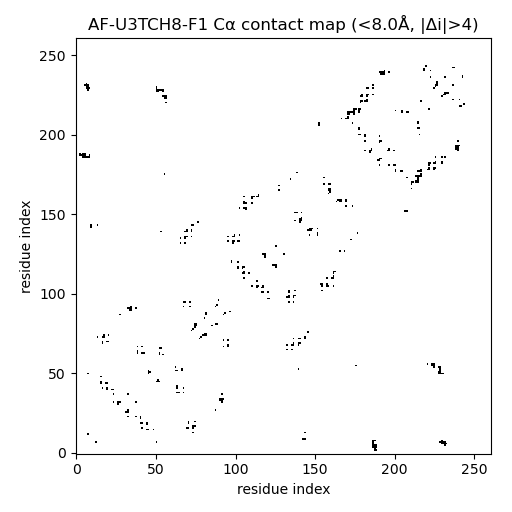 GLU A O 1
ATOM 2074 N N . GLU A 1 253 ? -16.548 -23.115 -23.385 1.00 33.88 253 GLU A N 1
ATOM 2075 C CA . GLU A 1 253 ? -16.932 -24.224 -22.482 1.00 33.88 253 GLU A CA 1
ATOM 2076 C C . GLU A 1 253 ? -18.232 -24.005 -21.685 1.00 33.88 253 GLU A C 1
ATOM 2078 O O . GLU A 1 253 ? -18.766 -24.949 -21.124 1.00 33.88 253 GLU A O 1
ATOM 2083 N N . LYS A 1 254 ? -18.805 -22.793 -21.659 1.00 37.25 254 LYS A N 1
ATOM 2084 C CA . LYS A 1 254 ? -20.107 -22.532 -21.000 1.00 37.25 254 LYS A CA 1
ATOM 2085 C C . LYS A 1 254 ? -21.324 -22.650 -21.929 1.00 37.25 254 LYS A C 1
ATOM 2087 O O . LYS A 1 254 ? -22.413 -22.225 -21.555 1.00 37.25 254 LYS A O 1
ATOM 2092 N N . ARG A 1 255 ? -21.153 -23.156 -23.156 1.00 41.38 255 ARG A N 1
ATOM 2093 C CA . ARG A 1 255 ? -22.244 -23.314 -24.140 1.00 41.38 255 ARG A CA 1
ATOM 2094 C C . ARG A 1 255 ? -22.568 -24.765 -24.503 1.00 41.38 255 ARG A C 1
ATOM 2096 O O . ARG A 1 255 ? -23.415 -24.977 -25.363 1.00 41.38 255 ARG A O 1
ATOM 2103 N N . LEU A 1 256 ? -21.934 -25.740 -23.857 1.00 42.44 256 LEU A N 1
ATOM 2104 C CA . LEU A 1 256 ? -22.130 -27.163 -24.134 1.00 42.44 256 LEU A CA 1
ATOM 2105 C C . LEU A 1 256 ? -22.480 -27.932 -22.856 1.00 42.44 256 LEU A C 1
ATOM 2107 O O . LEU A 1 256 ? -21.802 -28.880 -22.496 1.00 42.44 256 LEU A O 1
ATOM 2111 N N . GLU A 1 257 ? -23.555 -27.532 -22.187 1.00 37.62 257 GLU A N 1
ATOM 2112 C CA . GLU A 1 257 ? -24.308 -28.450 -21.330 1.00 37.62 257 GLU A CA 1
ATOM 2113 C C . GLU A 1 257 ? -25.785 -28.320 -21.733 1.00 37.62 257 GLU A C 1
ATOM 2115 O O . GLU A 1 257 ? -26.363 -27.238 -21.577 1.00 37.62 257 GLU A O 1
ATOM 2120 N N . PRO A 1 258 ? -26.388 -29.343 -22.367 1.00 41.03 258 PRO A N 1
ATOM 2121 C CA . PRO A 1 258 ? -27.823 -29.352 -22.606 1.00 41.03 258 PRO A CA 1
ATOM 2122 C C . PRO A 1 258 ? -28.562 -29.545 -21.271 1.00 41.03 258 PRO A C 1
ATOM 2124 O O . PRO A 1 258 ? -28.039 -30.216 -20.382 1.00 41.03 258 PRO A O 1
ATOM 2127 N N . PRO A 1 259 ? -29.772 -28.983 -21.112 1.00 42.12 259 PRO A N 1
ATOM 2128 C CA . PRO A 1 259 ? -30.556 -29.189 -19.904 1.00 42.12 259 PRO A CA 1
ATOM 2129 C C . PRO A 1 259 ? -30.969 -30.662 -19.816 1.00 42.12 259 PRO A C 1
ATOM 2131 O O . PRO A 1 259 ? -31.619 -31.182 -20.729 1.00 42.12 259 PRO A O 1
ATOM 2134 N N . GLU A 1 260 ? -30.577 -31.328 -18.732 1.00 47.31 260 GLU A N 1
ATOM 2135 C CA . GLU A 1 260 ? -31.149 -32.621 -18.360 1.00 47.31 260 GLU A CA 1
ATOM 2136 C C . GLU A 1 260 ? -32.654 -32.453 -18.099 1.00 47.31 260 GLU A C 1
ATOM 2138 O O . GLU A 1 260 ? -33.100 -31.448 -17.536 1.00 47.31 260 GLU A O 1
ATOM 2143 N N . LYS A 1 261 ? -33.420 -33.415 -18.615 1.00 46.78 261 LYS A N 1
ATOM 2144 C CA . LYS A 1 261 ? -34.875 -33.531 -18.488 1.00 46.78 261 LYS A CA 1
ATOM 2145 C C . LYS A 1 261 ? -35.255 -34.217 -17.188 1.00 46.78 261 LYS A C 1
ATOM 2147 O O . LYS A 1 261 ? -34.519 -35.151 -16.804 1.00 46.78 261 LYS A O 1
#

pLDDT: mean 89.23, std 15.2, range [32.69, 98.62]

InterPro domains:
  IPR018693 Protein of unknown function DUF2192 [PF09958] (10-241)

Radius of gyration: 20.0 Å; Cα contacts (8 Å, |Δi|>4): 279; chains: 1; bounding box: 57×54×48 Å

Nearest PDB structures (foldseek):
  8r5s-assembly1_B  TM=1.314E-01  e=5.087E+00  unidentified